Protein AF-A0A0D2MI28-F1 (afdb_monomer)

Foldseek 3Di:
DLPFLLVVLLVLLVVLVVVLVDVPVLVVVVVVLVQLQCQQPDVVRQQDDPCSVPNVVVQLLQVLVVVLVQQPDPDDPPPPCPGRGHQQQQPLDDPHVLNVLVLSLVCCVVRPPDPVSSVSSVVSSVSRYVNVPHPDPPPPPDDPSCPSVNVPRDDPVVPPDRPGDPLSHRADPQFDVVVSVVQSVVQVVVCVVLVLQQPPPPDPPPDPDPDPPDDDDDDDPDPDPPPDPPPDDPDPVNVVSVVCSVVSHGDGPNVCRGNVVVVVVVVVVVVVVVVVVVVPPPDPPPPPPPPVVVCPPPCPVVVVVVVVVVVVVVVVVVVVVVVVVVVVVVVVVVVVVPPDPPPPPPPPPPPPDDDDDDDDDD

Sequence (362 aa):
MAYRADAAVRDTYRVLRELADSRELLEELRGAEAAFNRFASSSPRRPEGEYEELLPWLLDQAADFEAAAAAGAPAAPPLLLESPPRYRLFDASRGGCAGCARALLRAAKTQSVNRDLQAAASECIHAVLPVASLPEEEAGAAGPAADVGDLPRAGHWQDLRYRGDWMLRPIASNEVGWLARLLVSISRSINSACALDGVPLRAPAPAPAPAPGAAPAGGARRAGAAPGGQEQPETLLQEWLLVARRRGWRVNLRPLAEKQTLAWLLAAALLLYWTVLWLASPPREGGGWGDAAAEAPAGGQQQQQQWQRQWEQHQQERQQWQQQYEQQQQQQYQQQRQQPPQPRVQQWQDVPGGGPADLGAW

Structure (mmCIF, N/CA/C/O backbone):
data_AF-A0A0D2MI28-F1
#
_entry.id   AF-A0A0D2MI28-F1
#
loop_
_atom_site.group_PDB
_atom_site.id
_atom_site.type_symbol
_atom_site.label_atom_id
_atom_site.label_alt_id
_atom_site.label_comp_id
_atom_site.label_asym_id
_atom_site.label_entity_id
_atom_site.label_seq_id
_atom_site.pdbx_PDB_ins_code
_atom_site.Cartn_x
_atom_site.Cartn_y
_atom_site.Cartn_z
_atom_site.occupancy
_atom_site.B_iso_or_equiv
_atom_site.auth_seq_id
_atom_site.auth_comp_id
_atom_site.auth_asym_id
_atom_site.auth_atom_id
_atom_site.pdbx_PDB_model_num
ATOM 1 N N . MET A 1 1 ? 8.790 -5.258 31.427 1.00 40.09 1 MET A N 1
ATOM 2 C CA . MET A 1 1 ? 8.382 -4.329 30.347 1.00 40.09 1 MET A CA 1
ATOM 3 C C . MET A 1 1 ? 6.902 -4.547 30.030 1.00 40.09 1 MET A C 1
ATOM 5 O O . MET A 1 1 ? 6.593 -5.420 29.234 1.00 40.09 1 MET A O 1
ATOM 9 N N . ALA A 1 2 ? 5.997 -3.797 30.667 1.00 45.69 2 ALA A N 1
ATOM 10 C CA . ALA A 1 2 ? 4.536 -3.987 30.593 1.00 45.69 2 ALA A CA 1
ATOM 11 C C . ALA A 1 2 ? 3.821 -3.055 29.579 1.00 45.69 2 ALA A C 1
ATOM 13 O O . ALA A 1 2 ? 2.609 -2.913 29.601 1.00 45.69 2 ALA A O 1
ATOM 14 N N . TYR A 1 3 ? 4.558 -2.409 28.669 1.00 50.84 3 TYR A N 1
ATOM 15 C CA . TYR A 1 3 ? 4.076 -1.261 27.880 1.00 50.84 3 TYR A CA 1
ATOM 16 C C . TYR A 1 3 ? 3.395 -1.616 26.535 1.00 50.84 3 TYR A C 1
ATOM 18 O O . TYR A 1 3 ? 3.450 -0.830 25.595 1.00 50.84 3 TYR A O 1
ATOM 26 N N . ARG A 1 4 ? 2.821 -2.817 26.375 1.00 68.62 4 ARG A N 1
ATOM 27 C CA . ARG A 1 4 ? 2.388 -3.313 25.045 1.00 68.62 4 ARG A CA 1
ATOM 28 C C . ARG A 1 4 ? 0.878 -3.380 24.841 1.00 68.62 4 ARG A C 1
ATOM 30 O O . ARG A 1 4 ? 0.415 -3.019 23.763 1.00 68.62 4 ARG A O 1
ATOM 37 N N . ALA A 1 5 ? 0.121 -3.773 25.864 1.00 73.31 5 ALA A N 1
ATOM 38 C CA . ALA A 1 5 ? -1.337 -3.808 25.777 1.00 73.31 5 ALA A CA 1
ATOM 39 C C . ALA A 1 5 ? -1.916 -2.392 25.611 1.00 73.31 5 ALA A C 1
ATOM 41 O O . ALA A 1 5 ? -2.741 -2.176 24.733 1.00 73.31 5 ALA A O 1
ATOM 42 N N . ASP A 1 6 ? -1.414 -1.406 26.362 1.00 80.69 6 ASP A N 1
ATOM 43 C CA . ASP A 1 6 ? -1.912 -0.022 26.321 1.00 80.69 6 ASP A CA 1
ATOM 44 C C . ASP A 1 6 ? -1.788 0.630 24.942 1.00 80.69 6 ASP A C 1
ATOM 46 O O . ASP A 1 6 ? -2.669 1.390 24.545 1.00 80.69 6 ASP A O 1
ATOM 50 N N . ALA A 1 7 ? -0.709 0.346 24.206 1.00 82.50 7 ALA A N 1
ATOM 51 C CA . ALA A 1 7 ? -0.517 0.867 22.855 1.00 82.50 7 ALA A CA 1
ATOM 52 C C . ALA A 1 7 ? -1.551 0.271 21.889 1.00 82.50 7 ALA A C 1
ATOM 54 O O . ALA A 1 7 ? -2.281 1.015 21.241 1.00 82.50 7 ALA A O 1
ATOM 55 N N . ALA A 1 8 ? -1.693 -1.059 21.881 1.00 81.19 8 ALA A N 1
ATOM 56 C CA . ALA A 1 8 ? -2.672 -1.744 21.041 1.00 81.19 8 ALA A CA 1
ATOM 57 C C . ALA A 1 8 ? -4.119 -1.342 21.381 1.00 81.19 8 ALA A C 1
ATOM 59 O O . ALA A 1 8 ? -4.922 -1.101 20.480 1.00 81.19 8 ALA A O 1
ATOM 60 N N . VAL A 1 9 ? -4.449 -1.213 22.671 1.00 87.44 9 VAL A N 1
ATOM 61 C CA . VAL A 1 9 ? -5.762 -0.735 23.136 1.00 87.44 9 VAL A CA 1
ATOM 62 C C . VAL A 1 9 ? -5.999 0.705 22.686 1.00 87.44 9 VAL A C 1
ATOM 64 O O . VAL A 1 9 ? -7.089 1.015 22.217 1.00 87.44 9 VAL A O 1
ATOM 67 N N . ARG A 1 10 ? -4.992 1.582 22.778 1.00 88.88 10 ARG A N 1
ATOM 68 C CA . ARG A 1 10 ? -5.097 2.978 22.334 1.00 88.88 10 ARG A CA 1
ATOM 69 C C . ARG A 1 10 ? -5.320 3.099 20.835 1.00 88.88 10 ARG A C 1
ATOM 71 O O . ARG A 1 10 ? -6.163 3.893 20.425 1.00 88.88 10 ARG A O 1
ATOM 78 N N . ASP A 1 11 ? -4.584 2.342 20.033 1.00 85.38 11 ASP A N 1
ATOM 79 C CA . ASP A 1 11 ? -4.724 2.378 18.577 1.00 85.38 11 ASP A CA 1
ATOM 80 C C . ASP A 1 11 ? -6.075 1.801 18.146 1.00 85.38 11 ASP A C 1
ATOM 82 O O . ASP A 1 11 ? -6.778 2.411 17.341 1.00 85.38 11 ASP A O 1
ATOM 86 N N . THR A 1 12 ? -6.495 0.698 18.772 1.00 88.00 12 THR A N 1
ATOM 87 C CA . THR A 1 12 ? -7.831 0.119 18.573 1.00 88.00 12 THR A CA 1
ATOM 88 C C . THR A 1 12 ? -8.924 1.118 18.950 1.00 88.00 12 THR A C 1
ATOM 90 O O . THR A 1 12 ? -9.847 1.337 18.174 1.00 88.00 12 THR A O 1
ATOM 93 N N . TYR A 1 13 ? -8.797 1.781 20.104 1.00 92.94 13 TYR A N 1
ATOM 94 C CA . TYR A 1 13 ? -9.729 2.818 20.540 1.00 92.94 13 TYR A CA 1
ATOM 95 C C . TYR A 1 13 ? -9.816 3.971 19.538 1.00 92.94 13 TYR A C 1
ATOM 97 O O . TYR A 1 13 ? -10.917 4.380 19.203 1.00 92.94 13 TYR A O 1
ATOM 105 N N . ARG A 1 14 ? -8.686 4.473 19.023 1.00 92.25 14 ARG A N 1
ATOM 106 C CA . ARG A 1 14 ? -8.682 5.568 18.039 1.00 92.25 14 ARG A CA 1
ATOM 107 C C . ARG A 1 14 ? -9.466 5.206 16.785 1.00 92.25 14 ARG A C 1
ATOM 109 O O . ARG A 1 14 ? -10.326 5.972 16.383 1.00 92.25 14 ARG A O 1
ATOM 116 N N . VAL A 1 15 ? -9.197 4.041 16.198 1.00 91.31 15 VAL A N 1
ATOM 117 C CA . VAL A 1 15 ? -9.889 3.606 14.976 1.00 91.31 15 VAL A CA 1
ATOM 118 C C . VAL A 1 15 ? -11.373 3.370 15.246 1.00 91.31 15 VAL A C 1
ATOM 120 O O . VAL A 1 15 ? -12.223 3.863 14.511 1.00 91.31 15 VAL A O 1
ATOM 123 N N . LEU A 1 16 ? -11.699 2.635 16.310 1.00 93.75 16 LEU A N 1
ATOM 124 C CA . LEU A 1 16 ? -13.086 2.279 16.602 1.00 93.75 16 LEU A CA 1
ATOM 125 C C . LEU A 1 16 ? -13.913 3.461 17.093 1.00 93.75 16 LEU A C 1
ATOM 127 O O . LEU A 1 16 ? -15.120 3.451 16.898 1.00 93.75 16 LEU A O 1
ATOM 131 N N . ARG A 1 17 ? -13.298 4.478 17.697 1.00 96.12 17 ARG A N 1
ATOM 132 C CA . ARG A 1 17 ? -13.990 5.714 18.054 1.00 96.12 17 ARG A CA 1
ATOM 133 C C . ARG A 1 17 ? -14.485 6.447 16.812 1.00 96.12 17 ARG A C 1
ATOM 135 O O . ARG A 1 17 ? -15.662 6.763 16.757 1.00 96.12 17 ARG A O 1
ATOM 142 N N . GLU A 1 18 ? -13.632 6.643 15.807 1.00 94.69 18 GLU A N 1
ATOM 143 C CA . GLU A 1 18 ? -14.044 7.293 14.551 1.00 94.69 18 GLU A CA 1
ATOM 144 C C . GLU A 1 18 ? -15.170 6.507 13.856 1.00 94.69 18 GLU A C 1
ATOM 146 O O . GLU A 1 18 ? -16.121 7.088 13.339 1.00 94.69 18 GLU A O 1
ATOM 151 N N . LEU A 1 19 ? -15.108 5.169 13.899 1.00 94.56 19 LEU A N 1
ATOM 152 C CA . LEU A 1 19 ? -16.179 4.314 13.375 1.00 94.56 19 LEU A CA 1
ATOM 153 C C . LEU A 1 19 ? -17.460 4.366 14.222 1.00 94.56 19 LEU A C 1
ATOM 155 O O . LEU A 1 19 ? -18.554 4.272 13.673 1.00 94.56 19 LEU A O 1
ATOM 159 N N . ALA A 1 20 ? -17.349 4.497 15.544 1.00 94.69 20 ALA A N 1
ATOM 160 C CA . ALA A 1 20 ? -18.500 4.638 16.434 1.00 94.69 20 ALA A CA 1
ATOM 161 C C . ALA A 1 20 ? -19.196 5.996 16.249 1.00 94.69 20 ALA A C 1
ATOM 163 O O . ALA A 1 20 ? -20.426 6.063 16.295 1.00 94.69 20 ALA A O 1
ATOM 164 N N . ASP A 1 21 ? -18.415 7.049 15.999 1.00 96.19 21 ASP A N 1
ATOM 165 C CA . ASP A 1 21 ? -18.899 8.410 15.760 1.00 96.19 21 ASP A CA 1
ATOM 166 C C . ASP A 1 21 ? -19.521 8.557 14.350 1.00 96.19 21 ASP A C 1
ATOM 168 O O . ASP A 1 21 ? -20.380 9.416 14.142 1.00 96.19 21 ASP A O 1
ATOM 172 N N . SER A 1 22 ? -19.164 7.688 13.391 1.00 96.75 22 SER A N 1
ATOM 173 C CA . SER A 1 22 ? -19.682 7.694 12.013 1.00 96.75 22 SER A CA 1
ATOM 174 C C . SER A 1 22 ? -20.498 6.438 11.673 1.00 96.75 22 SER A C 1
ATOM 176 O O . SER A 1 22 ? -20.001 5.466 11.098 1.00 96.75 22 SER A O 1
ATOM 178 N N . ARG A 1 23 ? -21.801 6.469 11.990 1.00 95.38 23 ARG A N 1
ATOM 179 C CA . ARG A 1 23 ? -22.724 5.351 11.705 1.00 95.38 23 ARG A CA 1
ATOM 180 C C . ARG A 1 23 ? -22.865 5.041 10.216 1.00 95.38 23 ARG A C 1
ATOM 182 O O . ARG A 1 23 ? -22.900 3.872 9.857 1.00 95.38 23 ARG A O 1
ATOM 189 N N . GLU A 1 24 ? -22.902 6.068 9.372 1.00 96.31 24 GLU A N 1
ATOM 190 C CA . GLU A 1 24 ? -23.003 5.906 7.916 1.00 96.31 24 GLU A CA 1
ATOM 191 C C . GLU A 1 24 ? -21.794 5.135 7.370 1.00 96.31 24 GLU A C 1
ATOM 193 O O . GLU A 1 24 ? -21.958 4.131 6.686 1.00 96.31 24 GLU A O 1
ATOM 198 N N . LEU A 1 25 ? -20.573 5.517 7.768 1.00 94.69 25 LEU A N 1
ATOM 199 C CA . LEU A 1 25 ? -19.356 4.800 7.380 1.00 94.69 25 LEU A CA 1
ATOM 200 C C . LEU A 1 25 ? -19.373 3.346 7.865 1.00 94.69 25 LEU A C 1
ATOM 202 O O . LEU A 1 25 ? -18.928 2.444 7.158 1.00 94.69 25 LEU A O 1
ATOM 206 N N . LEU A 1 26 ? -19.874 3.106 9.075 1.00 95.19 26 LEU A N 1
ATOM 207 C CA . LEU A 1 26 ? -19.984 1.761 9.626 1.00 95.19 26 LEU A CA 1
ATOM 208 C C . LEU A 1 26 ? -20.951 0.881 8.819 1.00 95.19 26 LEU A C 1
ATOM 210 O O . LEU A 1 26 ? -20.660 -0.293 8.583 1.00 95.19 26 LEU A O 1
ATOM 214 N N . GLU A 1 27 ? -22.090 1.431 8.402 1.00 95.25 27 GLU A N 1
ATOM 215 C CA . GLU A 1 27 ? -23.068 0.745 7.553 1.00 95.25 27 GLU A CA 1
ATOM 216 C C . GLU A 1 27 ? -22.499 0.464 6.160 1.00 95.25 27 GLU A C 1
ATOM 218 O O . GLU A 1 27 ? -22.579 -0.676 5.699 1.00 95.25 27 GLU A O 1
ATOM 223 N N . GLU A 1 28 ? -21.818 1.439 5.557 1.00 95.94 28 GLU A N 1
ATOM 224 C CA . GLU A 1 28 ? -21.112 1.285 4.279 1.00 95.94 28 GLU A CA 1
ATOM 225 C C . GLU A 1 28 ? -20.041 0.189 4.340 1.00 95.94 28 GLU A C 1
ATOM 227 O O . GLU A 1 28 ? -19.984 -0.694 3.484 1.00 95.94 28 GLU A O 1
ATOM 232 N N . LEU A 1 29 ? -19.213 0.169 5.390 1.00 95.06 29 LEU A N 1
ATOM 233 C CA . LEU A 1 29 ? -18.190 -0.866 5.561 1.00 95.06 29 LEU A CA 1
ATOM 234 C C . LEU A 1 29 ? -18.807 -2.262 5.727 1.00 95.06 29 LEU A C 1
ATOM 236 O O . LEU A 1 29 ? -18.271 -3.237 5.196 1.00 95.06 29 LEU A O 1
ATOM 240 N N . ARG A 1 30 ? -19.938 -2.376 6.436 1.00 95.00 30 ARG A N 1
ATOM 241 C CA . ARG A 1 30 ? -20.680 -3.642 6.564 1.00 95.00 30 ARG A CA 1
ATOM 242 C C . ARG A 1 30 ? -21.278 -4.078 5.228 1.00 95.00 30 ARG A C 1
ATOM 244 O O . ARG A 1 30 ? -21.191 -5.259 4.888 1.00 95.00 30 ARG A O 1
ATOM 251 N N . GLY A 1 31 ? -21.855 -3.143 4.475 1.00 95.69 31 GLY A N 1
ATOM 252 C CA . GLY A 1 31 ? -22.377 -3.371 3.129 1.00 95.69 31 GLY A CA 1
ATOM 253 C C . GLY A 1 31 ? -21.289 -3.882 2.186 1.00 95.69 31 GLY A C 1
ATOM 254 O O . GLY A 1 31 ? -21.455 -4.937 1.563 1.00 95.69 31 GLY A O 1
ATOM 255 N N . ALA A 1 32 ? -20.145 -3.196 2.169 1.00 95.12 32 ALA A N 1
ATOM 256 C CA . ALA A 1 32 ? -18.980 -3.548 1.370 1.00 95.12 32 ALA A CA 1
ATOM 257 C C . ALA A 1 32 ? -18.394 -4.917 1.754 1.00 95.12 32 ALA A C 1
ATOM 259 O O . ALA A 1 32 ? -18.150 -5.738 0.870 1.00 95.12 32 ALA A O 1
ATOM 260 N N . GLU A 1 33 ? -18.220 -5.221 3.049 1.00 94.69 33 GLU A N 1
ATOM 261 C CA . GLU A 1 33 ? -17.759 -6.543 3.509 1.00 94.69 33 GLU A CA 1
ATOM 262 C C . GLU A 1 33 ? -18.723 -7.657 3.079 1.00 94.69 33 GLU A C 1
ATOM 264 O O . GLU A 1 33 ? -18.295 -8.698 2.572 1.00 94.69 33 GLU A O 1
ATOM 269 N N . ALA A 1 34 ? -20.032 -7.448 3.243 1.00 94.19 34 ALA A N 1
ATOM 270 C CA . ALA A 1 34 ? -21.032 -8.439 2.869 1.00 94.19 34 ALA A CA 1
ATOM 271 C C . ALA A 1 34 ? -21.060 -8.677 1.351 1.00 94.19 34 ALA A C 1
ATOM 273 O O . ALA A 1 34 ? -21.094 -9.829 0.909 1.00 94.19 34 ALA A O 1
ATOM 274 N N . ALA A 1 35 ? -21.017 -7.610 0.547 1.00 95.25 35 ALA A N 1
ATOM 275 C CA . ALA A 1 35 ? -20.940 -7.701 -0.909 1.00 95.25 35 ALA A CA 1
ATOM 276 C C . ALA A 1 35 ? -19.655 -8.408 -1.358 1.00 95.25 35 ALA A C 1
ATOM 278 O O . ALA A 1 35 ? -19.716 -9.331 -2.174 1.00 95.25 35 ALA A O 1
ATOM 279 N N . PHE A 1 36 ? -18.517 -8.052 -0.756 1.00 95.00 36 PHE A N 1
ATOM 280 C CA . PHE A 1 36 ? -17.227 -8.687 -1.000 1.00 95.00 36 PHE A CA 1
ATOM 281 C C . PHE A 1 36 ? -17.262 -10.189 -0.729 1.00 95.00 36 PHE A C 1
ATOM 283 O O . PHE A 1 36 ? -16.926 -10.988 -1.601 1.00 95.00 36 PHE A O 1
ATOM 290 N N . ASN A 1 37 ? -17.718 -10.595 0.455 1.00 92.62 37 ASN A N 1
ATOM 291 C CA . ASN A 1 37 ? -17.741 -12.001 0.845 1.00 92.62 37 ASN A CA 1
ATOM 292 C C . ASN A 1 37 ? -18.715 -12.831 -0.015 1.00 92.62 37 ASN A C 1
ATOM 294 O O . ASN A 1 37 ? -18.408 -13.982 -0.350 1.00 92.62 37 ASN A O 1
ATOM 298 N N . ARG A 1 38 ? -19.858 -12.259 -0.431 1.00 93.88 38 ARG A N 1
ATOM 299 C CA . ARG A 1 38 ? -20.767 -12.890 -1.409 1.00 93.88 38 ARG A CA 1
ATOM 300 C C . ARG A 1 38 ? -20.085 -13.074 -2.762 1.00 93.88 38 ARG A C 1
ATOM 302 O O . ARG A 1 38 ? -20.071 -14.180 -3.296 1.00 93.88 38 ARG A O 1
ATOM 309 N N . PHE A 1 39 ? -19.466 -12.020 -3.284 1.00 94.00 39 PHE A N 1
ATOM 310 C CA . PHE A 1 39 ? -18.747 -12.068 -4.553 1.00 94.00 39 PHE A CA 1
ATOM 311 C C . PHE A 1 39 ? -17.604 -13.089 -4.530 1.00 94.00 39 PHE A C 1
ATOM 313 O O . PHE A 1 39 ? -17.532 -13.956 -5.401 1.00 94.00 39 PHE A O 1
ATOM 320 N N . ALA A 1 40 ? -16.758 -13.053 -3.499 1.00 91.25 40 ALA A N 1
ATOM 321 C CA . ALA A 1 40 ? -15.609 -13.939 -3.351 1.00 91.25 40 ALA A CA 1
ATOM 322 C C . ALA A 1 40 ? -16.006 -15.426 -3.288 1.00 91.25 40 ALA A C 1
ATOM 324 O O . ALA A 1 40 ? -15.270 -16.276 -3.796 1.00 91.25 40 ALA A O 1
ATOM 325 N N . SER A 1 41 ? -17.166 -15.735 -2.695 1.00 90.19 41 SER A N 1
ATOM 326 C CA . SER A 1 41 ? -17.695 -17.101 -2.564 1.00 90.19 41 SER A CA 1
ATOM 327 C C . SER A 1 41 ? -18.537 -17.582 -3.753 1.00 90.19 41 SER A C 1
ATOM 329 O O . SER A 1 41 ? -18.748 -18.787 -3.887 1.00 90.19 41 SER A O 1
ATOM 331 N N . SER A 1 42 ? -18.995 -16.682 -4.625 1.00 90.44 42 SER A N 1
ATOM 332 C CA . SER A 1 42 ? -19.806 -17.036 -5.795 1.00 90.44 42 SER A CA 1
ATOM 333 C C . SER A 1 42 ? -19.006 -17.769 -6.886 1.00 90.44 42 SER A C 1
ATOM 335 O O . SER A 1 42 ? -17.825 -17.499 -7.116 1.00 90.44 42 SER A O 1
ATOM 337 N N . SER A 1 43 ? -19.654 -18.714 -7.576 1.00 89.12 43 SER A N 1
ATOM 338 C CA . SER A 1 43 ? -19.103 -19.420 -8.740 1.00 89.12 43 SER A CA 1
ATOM 339 C C . SER A 1 43 ? -20.223 -19.693 -9.759 1.00 89.12 43 SER A C 1
ATOM 341 O O . SER A 1 43 ? -21.126 -20.472 -9.447 1.00 89.12 43 SER A O 1
ATOM 343 N N . PRO A 1 44 ? -20.216 -19.066 -10.955 1.00 90.25 44 PRO A N 1
ATOM 344 C CA . PRO A 1 44 ? -19.229 -18.096 -11.435 1.00 90.25 44 PRO A CA 1
ATOM 345 C C . PRO A 1 44 ? -19.282 -16.776 -10.652 1.00 90.25 44 PRO A C 1
ATOM 347 O O . PRO A 1 44 ? -20.347 -16.358 -10.204 1.00 90.25 44 PRO A O 1
ATOM 350 N N . ARG A 1 45 ? -18.132 -16.103 -10.523 1.00 91.25 45 ARG A N 1
ATOM 351 C CA . ARG A 1 45 ? -18.054 -14.787 -9.879 1.00 91.25 45 ARG A CA 1
ATOM 352 C C . ARG A 1 45 ? -18.711 -13.737 -10.761 1.00 91.25 45 ARG A C 1
ATOM 354 O O . ARG A 1 45 ? -18.195 -13.438 -11.838 1.00 91.25 45 ARG A O 1
ATOM 361 N N . ARG A 1 46 ? -19.835 -13.187 -10.311 1.00 91.88 46 ARG A N 1
ATOM 362 C CA . ARG A 1 46 ? -20.525 -12.076 -10.972 1.00 91.88 46 ARG A CA 1
ATOM 363 C C . ARG A 1 46 ? -20.564 -10.893 -10.010 1.00 91.88 46 ARG A C 1
ATOM 365 O O . ARG A 1 46 ? -21.103 -11.053 -8.916 1.00 91.88 46 ARG A O 1
ATOM 372 N N . PRO A 1 47 ? -19.927 -9.761 -10.349 1.00 91.38 47 PRO A N 1
ATOM 373 C CA . PRO A 1 47 ? -20.063 -8.559 -9.546 1.00 91.38 47 PRO A CA 1
ATOM 374 C C . PRO A 1 47 ? -21.494 -8.044 -9.727 1.00 91.38 47 PRO A C 1
ATOM 376 O O . PRO A 1 47 ? -21.962 -7.915 -10.853 1.00 91.38 47 PRO A O 1
ATOM 379 N N . GLU A 1 48 ? -22.199 -7.836 -8.620 1.00 91.31 48 GLU A N 1
ATOM 380 C CA . GLU A 1 48 ? -23.582 -7.360 -8.606 1.00 91.31 48 GLU A CA 1
ATOM 381 C C . GLU A 1 48 ? -23.768 -6.403 -7.418 1.00 91.31 48 GLU A C 1
ATOM 383 O O . GLU A 1 48 ? -23.186 -6.608 -6.345 1.00 91.31 48 GLU A O 1
ATOM 388 N N . GLY A 1 49 ? -24.614 -5.385 -7.597 1.00 94.81 49 GLY A N 1
ATOM 389 C CA . GLY A 1 49 ? -24.999 -4.427 -6.558 1.00 94.81 49 GLY A CA 1
ATOM 390 C C . GLY A 1 49 ? -24.163 -3.145 -6.539 1.00 94.81 49 GLY A C 1
ATOM 391 O O . GLY A 1 49 ? -23.380 -2.876 -7.441 1.00 94.81 49 GLY A O 1
ATOM 392 N N . GLU A 1 50 ? -24.331 -2.350 -5.481 1.00 94.50 50 GLU A N 1
ATOM 393 C CA . GLU A 1 50 ? -23.783 -0.985 -5.358 1.00 94.50 50 GLU A CA 1
ATOM 394 C C . GLU A 1 50 ? -22.248 -0.914 -5.406 1.00 94.50 50 GLU A C 1
ATOM 396 O O . GLU A 1 50 ? -21.682 0.121 -5.745 1.00 94.50 50 GLU A O 1
ATOM 401 N N . TYR A 1 51 ? -21.567 -2.024 -5.113 1.00 95.50 51 TYR A N 1
ATOM 402 C CA . TYR A 1 51 ? -20.106 -2.103 -5.092 1.00 95.50 51 TYR A CA 1
ATOM 403 C C . TYR A 1 51 ? -19.518 -2.846 -6.302 1.00 95.50 51 TYR A C 1
ATOM 405 O O . TYR A 1 51 ? -18.339 -3.196 -6.270 1.00 95.50 51 TYR A O 1
ATOM 413 N N . GLU A 1 52 ? -20.295 -3.121 -7.359 1.00 95.62 52 GLU A N 1
ATOM 414 C CA . GLU A 1 52 ? -19.883 -3.996 -8.473 1.00 95.62 52 GLU A CA 1
ATOM 415 C C . GLU A 1 52 ? -18.533 -3.627 -9.108 1.00 95.62 52 GLU A C 1
ATOM 417 O O . GLU A 1 52 ? -17.718 -4.510 -9.382 1.00 95.62 52 GLU A O 1
ATOM 422 N N . GLU A 1 53 ? -18.248 -2.332 -9.252 1.00 92.25 53 GLU A N 1
ATOM 423 C CA . GLU A 1 53 ? -16.991 -1.834 -9.819 1.00 92.25 53 GLU A CA 1
ATOM 424 C C . GLU A 1 53 ? -15.788 -2.065 -8.888 1.00 92.25 53 GLU A C 1
ATOM 426 O O . GLU A 1 53 ? -14.657 -2.253 -9.343 1.00 92.25 53 GLU A O 1
ATOM 431 N N . LEU A 1 54 ? -16.024 -2.082 -7.572 1.00 90.75 54 LEU A N 1
ATOM 432 C CA . LEU A 1 54 ? -14.990 -2.214 -6.546 1.00 90.75 54 LEU A CA 1
ATOM 433 C C . LEU A 1 54 ? -14.666 -3.673 -6.224 1.00 90.75 54 LEU A C 1
ATOM 435 O O . LEU A 1 54 ? -13.530 -3.977 -5.862 1.00 90.75 54 LEU A O 1
ATOM 439 N N . LEU A 1 55 ? -15.634 -4.584 -6.352 1.00 93.25 55 LEU A N 1
ATOM 440 C CA . LEU A 1 55 ? -15.495 -5.982 -5.925 1.00 93.25 55 LEU A CA 1
ATOM 441 C C . LEU A 1 55 ? -14.291 -6.713 -6.555 1.00 93.25 55 LEU A C 1
ATOM 443 O O . LEU A 1 55 ? -13.539 -7.345 -5.804 1.00 93.25 55 LEU A O 1
ATOM 447 N N . PRO A 1 56 ? -14.032 -6.624 -7.879 1.00 89.12 56 PRO A N 1
ATOM 448 C CA . PRO A 1 56 ? -12.849 -7.243 -8.474 1.00 89.12 56 PRO A CA 1
ATOM 449 C C . PRO A 1 56 ? -11.546 -6.647 -7.933 1.00 89.12 56 PRO A C 1
ATOM 451 O O . PRO A 1 56 ? -10.608 -7.382 -7.630 1.00 89.12 56 PRO A O 1
ATOM 454 N N . TRP A 1 57 ? -11.501 -5.322 -7.761 1.00 86.94 57 TRP A N 1
ATOM 455 C CA . TRP A 1 57 ? -10.330 -4.634 -7.222 1.00 86.94 57 TRP A CA 1
ATOM 456 C C . TRP A 1 57 ? -10.065 -5.015 -5.759 1.00 86.94 57 TRP A C 1
ATOM 458 O O . TRP A 1 57 ? -8.921 -5.288 -5.402 1.00 86.94 57 TRP A O 1
ATOM 468 N N . LEU A 1 58 ? -11.105 -5.106 -4.925 1.00 88.25 58 LEU A N 1
ATOM 469 C CA . LEU A 1 58 ? -10.991 -5.546 -3.531 1.00 88.25 58 LEU A CA 1
ATOM 470 C C . LEU A 1 58 ? -10.485 -6.987 -3.427 1.00 88.25 58 LEU A C 1
ATOM 472 O O . LEU A 1 58 ? -9.658 -7.281 -2.567 1.00 88.25 58 LEU A O 1
ATOM 476 N N . LEU A 1 59 ? -10.936 -7.881 -4.314 1.00 89.44 59 LEU A N 1
ATOM 477 C CA . LEU A 1 59 ? -10.491 -9.280 -4.330 1.00 89.44 59 LEU A CA 1
ATOM 478 C C . LEU A 1 59 ? -9.009 -9.381 -4.655 1.00 89.44 59 LEU A C 1
ATOM 480 O O . LEU A 1 59 ? -8.271 -10.102 -3.985 1.00 89.44 59 LEU A O 1
ATOM 484 N N . ASP A 1 60 ? -8.589 -8.611 -5.648 1.00 82.50 60 ASP A N 1
ATOM 485 C CA . ASP A 1 60 ? -7.196 -8.478 -6.024 1.00 82.50 60 ASP A CA 1
ATOM 486 C C . ASP A 1 60 ? -6.348 -7.919 -4.872 1.00 82.50 60 ASP A C 1
ATOM 488 O O . ASP A 1 60 ? -5.307 -8.487 -4.551 1.00 82.50 60 ASP A O 1
ATOM 492 N N . GLN A 1 61 ? -6.803 -6.852 -4.202 1.00 82.50 61 GLN A N 1
ATOM 493 C CA . GLN A 1 61 ? -6.101 -6.307 -3.036 1.00 82.50 61 GLN A CA 1
ATOM 494 C C . GLN A 1 61 ? -6.012 -7.327 -1.902 1.00 82.50 61 GLN A C 1
ATOM 496 O O . GLN A 1 61 ? -4.951 -7.499 -1.311 1.00 82.50 61 GLN A O 1
ATOM 501 N N . ALA A 1 62 ? -7.106 -8.023 -1.596 1.00 84.19 62 ALA A N 1
ATOM 502 C CA . ALA A 1 62 ? -7.128 -9.021 -0.538 1.00 84.19 62 ALA A CA 1
ATOM 503 C C . ALA A 1 62 ? -6.155 -10.175 -0.833 1.00 84.19 62 ALA A C 1
ATOM 505 O O . ALA A 1 62 ? -5.418 -10.596 0.054 1.00 84.19 62 ALA A O 1
ATOM 506 N N . ALA A 1 63 ? -6.091 -10.637 -2.086 1.00 80.19 63 ALA A N 1
ATOM 507 C CA . ALA A 1 63 ? -5.114 -11.633 -2.516 1.00 80.19 63 ALA A CA 1
ATOM 508 C C . ALA A 1 63 ? -3.671 -11.114 -2.412 1.00 80.19 63 ALA A C 1
ATOM 510 O O . ALA A 1 63 ? -2.795 -11.846 -1.946 1.00 80.19 63 ALA A O 1
ATOM 511 N N . ASP A 1 64 ? -3.430 -9.853 -2.790 1.00 71.75 64 ASP A N 1
ATOM 512 C CA . ASP A 1 64 ? -2.124 -9.211 -2.638 1.00 71.75 64 ASP A CA 1
ATOM 513 C C . ASP A 1 64 ? -1.709 -9.163 -1.158 1.00 71.75 64 ASP A C 1
ATOM 515 O O . ASP A 1 64 ? -0.577 -9.521 -0.846 1.00 71.75 64 ASP A O 1
ATOM 519 N N . PHE A 1 65 ? -2.614 -8.791 -0.241 1.00 74.88 65 PHE A N 1
ATOM 520 C CA . PHE A 1 65 ? -2.361 -8.764 1.207 1.00 74.88 65 PHE A CA 1
ATOM 521 C C . PHE A 1 65 ? -2.073 -10.152 1.793 1.00 74.88 65 PHE A C 1
ATOM 523 O O . PHE A 1 65 ? -1.138 -10.287 2.584 1.00 74.88 65 PHE A O 1
ATOM 530 N N . GLU A 1 66 ? -2.827 -11.178 1.399 1.00 75.81 66 GLU A N 1
ATOM 531 C CA . GLU A 1 66 ? -2.593 -12.560 1.838 1.00 75.81 66 GLU A CA 1
ATOM 532 C C . GLU A 1 66 ? -1.245 -13.091 1.333 1.00 75.81 66 GLU A C 1
ATOM 534 O O . GLU A 1 66 ? -0.463 -13.654 2.101 1.00 75.81 66 GLU A O 1
ATOM 539 N N . ALA A 1 67 ? -0.910 -12.849 0.061 1.00 68.12 67 ALA A N 1
ATOM 540 C CA . ALA A 1 67 ? 0.392 -13.213 -0.496 1.00 68.12 67 ALA A CA 1
ATOM 541 C C . ALA A 1 67 ? 1.541 -12.496 0.235 1.00 68.12 67 ALA A C 1
ATOM 543 O O . ALA A 1 67 ? 2.574 -13.098 0.540 1.00 68.12 67 ALA A O 1
ATOM 544 N N . ALA A 1 68 ? 1.336 -11.219 0.555 1.00 64.75 68 ALA A N 1
ATOM 545 C CA . ALA A 1 68 ? 2.235 -10.396 1.349 1.00 64.75 68 ALA A CA 1
ATOM 546 C C . ALA A 1 68 ? 2.463 -10.959 2.764 1.00 64.75 68 ALA A C 1
ATOM 548 O O . ALA A 1 68 ? 3.604 -11.025 3.231 1.00 64.75 68 ALA A O 1
ATOM 549 N N . ALA A 1 69 ? 1.387 -11.364 3.442 1.00 65.00 69 ALA A N 1
ATOM 550 C CA . ALA A 1 69 ? 1.438 -11.956 4.774 1.00 65.00 69 ALA A CA 1
ATOM 551 C C . ALA A 1 69 ? 2.142 -13.323 4.754 1.00 65.00 69 ALA A C 1
ATOM 553 O O . ALA A 1 69 ? 3.025 -13.576 5.578 1.00 65.00 69 ALA A O 1
ATOM 554 N N . ALA A 1 70 ? 1.828 -14.167 3.766 1.00 63.00 70 ALA A N 1
ATOM 555 C CA . ALA A 1 70 ? 2.446 -15.477 3.586 1.00 63.00 70 ALA A CA 1
ATOM 556 C C . ALA A 1 70 ? 3.954 -15.389 3.294 1.00 63.00 70 ALA A C 1
ATOM 558 O O . ALA A 1 70 ? 4.721 -16.222 3.771 1.00 63.00 70 ALA A O 1
ATOM 559 N N . ALA A 1 71 ? 4.407 -14.360 2.569 1.00 57.91 71 ALA A N 1
ATOM 560 C CA . ALA A 1 71 ? 5.825 -14.164 2.256 1.00 57.91 71 ALA A CA 1
ATOM 561 C C . ALA A 1 71 ? 6.707 -13.895 3.494 1.00 57.91 71 ALA A C 1
ATOM 563 O O . ALA A 1 71 ? 7.919 -14.099 3.432 1.00 57.91 71 ALA A O 1
ATOM 564 N N . GLY A 1 72 ? 6.126 -13.416 4.601 1.00 52.75 72 GLY A N 1
ATOM 565 C CA . GLY A 1 72 ? 6.833 -13.189 5.866 1.00 52.75 72 GLY A CA 1
ATOM 566 C C . GLY A 1 72 ? 6.846 -14.396 6.809 1.00 52.75 72 GLY A C 1
ATOM 567 O O . GLY A 1 72 ? 7.571 -14.377 7.805 1.00 52.75 72 GLY A O 1
ATOM 568 N N . ALA A 1 73 ? 6.051 -15.431 6.523 1.00 51.59 73 ALA A N 1
ATOM 569 C CA . ALA A 1 73 ? 5.995 -16.633 7.339 1.00 51.59 73 ALA A CA 1
ATOM 570 C C . ALA A 1 73 ? 7.218 -17.533 7.064 1.00 51.59 73 ALA A C 1
ATOM 572 O O . ALA A 1 73 ? 7.697 -17.595 5.928 1.00 51.59 73 ALA A O 1
ATOM 573 N N . PRO A 1 74 ? 7.752 -18.246 8.078 1.00 50.81 74 PRO A N 1
ATOM 574 C CA . PRO A 1 74 ? 8.760 -19.276 7.838 1.00 50.81 74 PRO A CA 1
ATOM 575 C C . PRO A 1 74 ? 8.219 -20.283 6.819 1.00 50.81 74 PRO A C 1
ATOM 577 O O . PRO A 1 74 ? 7.014 -20.518 6.793 1.00 50.81 74 PRO A O 1
ATOM 580 N N . ALA A 1 75 ? 9.106 -20.851 5.993 1.00 48.00 75 ALA A N 1
ATOM 581 C CA . ALA A 1 75 ? 8.793 -21.750 4.880 1.00 48.00 75 ALA A CA 1
ATOM 582 C C . ALA A 1 75 ? 8.100 -23.053 5.333 1.00 48.00 75 ALA A C 1
ATOM 584 O O . ALA A 1 75 ? 8.667 -24.142 5.283 1.00 48.00 75 ALA A O 1
ATOM 585 N N . ALA A 1 76 ? 6.862 -22.943 5.795 1.00 46.41 76 ALA A N 1
ATOM 586 C CA . ALA A 1 76 ? 5.877 -23.994 5.716 1.00 46.41 76 ALA A CA 1
ATOM 587 C C . ALA A 1 76 ? 5.541 -24.196 4.228 1.00 46.41 76 ALA A C 1
ATOM 589 O O . ALA A 1 76 ? 5.700 -23.255 3.437 1.00 46.41 76 ALA A O 1
ATOM 590 N N . PRO A 1 77 ? 5.113 -25.403 3.812 1.00 42.97 77 PRO A N 1
ATOM 591 C CA . PRO A 1 77 ? 4.598 -25.596 2.461 1.00 42.97 77 PRO A CA 1
ATOM 592 C C . PRO A 1 77 ? 3.591 -24.481 2.165 1.00 42.97 77 PRO A C 1
ATOM 594 O O . PRO A 1 77 ? 2.844 -24.127 3.083 1.00 42.97 77 PRO A O 1
ATOM 597 N N . PRO A 1 78 ? 3.601 -23.894 0.950 1.00 43.59 78 PRO A N 1
ATOM 598 C CA . PRO A 1 78 ? 2.670 -22.835 0.607 1.00 43.59 78 PRO A CA 1
ATOM 599 C C . PRO A 1 78 ? 1.293 -23.370 0.952 1.00 43.59 78 PRO A C 1
ATOM 601 O O . PRO A 1 78 ? 0.848 -24.351 0.354 1.00 43.59 78 PRO A O 1
ATOM 604 N N . LEU A 1 79 ? 0.675 -22.789 1.982 1.00 40.53 79 LEU A N 1
ATOM 605 C CA . LEU A 1 79 ? -0.728 -23.014 2.233 1.00 40.53 79 LEU A CA 1
ATOM 606 C C . LEU A 1 79 ? -1.362 -22.524 0.943 1.00 40.53 79 LEU A C 1
ATOM 608 O O . LEU A 1 79 ? -1.400 -21.321 0.682 1.00 40.53 79 LEU A O 1
ATOM 612 N N . LEU A 1 80 ? -1.737 -23.462 0.072 1.00 42.72 80 LEU A N 1
ATOM 613 C CA . LEU A 1 80 ? -2.716 -23.18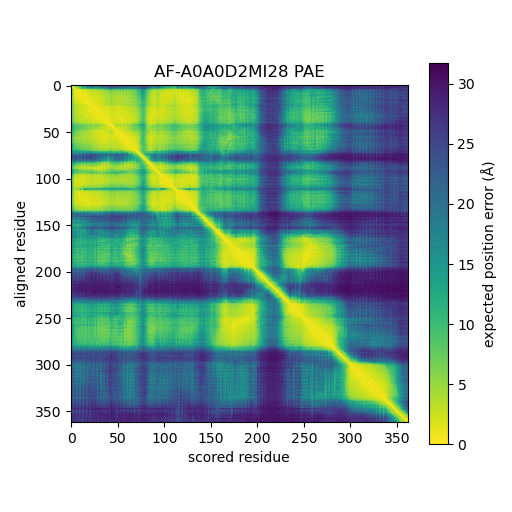1 -0.953 1.00 42.72 80 LEU A CA 1
ATOM 614 C C . LEU A 1 80 ? -3.807 -22.452 -0.181 1.00 42.72 80 LEU A C 1
ATOM 616 O O . LEU A 1 80 ? -4.326 -22.992 0.797 1.00 42.72 80 LEU A O 1
ATOM 620 N N . LEU A 1 81 ? -4.059 -21.190 -0.524 1.00 49.59 81 LEU A N 1
ATOM 621 C CA . LEU A 1 81 ? -5.251 -20.506 -0.058 1.00 49.59 81 LEU A CA 1
ATOM 622 C C . LEU A 1 81 ? -6.412 -21.286 -0.684 1.00 49.59 81 LEU A C 1
ATOM 624 O O . LEU A 1 81 ? -6.904 -20.947 -1.754 1.00 49.59 81 LEU A O 1
ATOM 628 N N . GLU A 1 82 ? -6.775 -22.409 -0.059 1.00 51.72 82 GLU A N 1
ATOM 629 C CA . GLU A 1 82 ? -7.840 -23.312 -0.496 1.00 51.72 82 GLU A CA 1
ATOM 630 C C . GLU A 1 82 ? -9.186 -22.577 -0.479 1.00 51.72 82 GLU A C 1
ATOM 632 O O . GLU A 1 82 ? -10.130 -22.972 -1.159 1.00 51.72 82 GLU A O 1
ATOM 637 N N . SER A 1 83 ? -9.256 -21.453 0.242 1.00 64.94 83 SER A N 1
ATOM 638 C CA . SER A 1 83 ? -10.382 -20.535 0.259 1.00 64.94 83 SER A CA 1
ATOM 639 C C . SER A 1 83 ? -10.010 -19.161 -0.308 1.00 64.94 83 SER A C 1
ATOM 641 O O . SER A 1 83 ? -8.936 -18.648 0.016 1.00 64.94 83 SER A O 1
ATOM 643 N N . PRO A 1 84 ? -10.913 -18.510 -1.068 1.00 71.75 84 PRO A N 1
ATOM 644 C CA . PRO A 1 84 ? -10.739 -17.111 -1.441 1.00 71.75 84 PRO A CA 1
ATOM 645 C C . PRO A 1 84 ? -10.598 -16.244 -0.180 1.00 71.75 84 PRO A C 1
ATOM 647 O O . PRO A 1 84 ? -11.180 -16.587 0.859 1.00 71.75 84 PRO A O 1
ATOM 650 N N . PRO A 1 85 ? -9.853 -15.128 -0.257 1.00 80.12 85 PRO A N 1
ATOM 651 C CA . PRO A 1 85 ? -9.717 -14.226 0.874 1.00 80.12 85 PRO A CA 1
ATOM 652 C C . PRO A 1 85 ? -11.100 -13.723 1.300 1.00 80.12 85 PRO A C 1
ATOM 654 O O . PRO A 1 85 ? -11.980 -13.490 0.467 1.00 80.12 85 PRO A O 1
ATOM 657 N N . ARG A 1 86 ? -11.298 -13.585 2.611 1.00 82.56 86 ARG A N 1
ATOM 658 C CA . ARG A 1 86 ? -12.544 -13.092 3.205 1.00 82.56 86 ARG A CA 1
ATOM 659 C C . ARG A 1 86 ? -12.231 -11.931 4.121 1.00 82.56 86 ARG A C 1
ATOM 661 O O . ARG A 1 86 ? -11.348 -12.044 4.969 1.00 82.56 86 ARG A O 1
ATOM 668 N N . TYR A 1 87 ? -12.995 -10.857 3.994 1.00 85.88 87 TYR A N 1
ATOM 669 C CA . TYR A 1 87 ? -13.007 -9.823 5.017 1.00 85.88 87 TYR A CA 1
ATOM 670 C C . TYR A 1 87 ? -13.820 -10.331 6.205 1.00 85.88 87 TYR A C 1
ATOM 672 O O . TYR A 1 87 ? -14.834 -11.004 6.027 1.00 85.88 87 TYR A O 1
ATOM 680 N N . ARG A 1 88 ? -13.303 -10.097 7.411 1.00 86.81 88 ARG A N 1
ATOM 681 C CA . ARG A 1 88 ? -13.879 -10.588 8.671 1.00 86.81 88 ARG A CA 1
ATOM 682 C C . ARG A 1 88 ? -13.892 -9.490 9.730 1.00 86.81 88 ARG A C 1
ATOM 684 O O . ARG A 1 88 ? -13.642 -9.764 10.907 1.00 86.81 88 ARG A O 1
ATOM 691 N N . LEU A 1 89 ? -14.103 -8.240 9.311 1.00 88.25 89 LEU A N 1
ATOM 692 C CA . LEU A 1 89 ? -14.108 -7.106 10.231 1.00 88.25 89 LEU A CA 1
ATOM 693 C C . LEU A 1 89 ? -15.340 -7.185 11.138 1.00 88.25 89 LEU A C 1
ATOM 695 O O . LEU A 1 89 ? -15.220 -6.993 12.347 1.00 88.25 89 LEU A O 1
ATOM 699 N N . PHE A 1 90 ? -16.491 -7.571 10.584 1.00 90.38 90 PHE A N 1
ATOM 700 C CA . PHE A 1 90 ? -17.744 -7.722 11.333 1.00 90.38 90 PHE A CA 1
ATOM 701 C C . PHE A 1 90 ? -18.183 -9.178 11.529 1.00 90.38 90 PHE A C 1
ATOM 703 O O . PHE A 1 90 ? -19.280 -9.430 12.023 1.00 90.38 90 PHE A O 1
ATOM 710 N N . ASP A 1 91 ? -17.337 -10.143 11.176 1.00 83.56 91 ASP A N 1
ATOM 711 C CA . ASP A 1 91 ? -17.619 -11.562 11.378 1.00 83.56 91 ASP A CA 1
ATOM 712 C C . ASP A 1 91 ? -17.503 -11.958 12.866 1.00 83.56 91 ASP A C 1
ATOM 714 O O . ASP A 1 91 ? -16.516 -11.656 13.547 1.00 83.56 91 ASP A O 1
ATOM 718 N N . ALA A 1 92 ? -18.518 -12.669 13.362 1.00 81.19 92 ALA A N 1
ATOM 719 C CA . ALA A 1 92 ? -18.566 -13.249 14.704 1.00 81.19 92 ALA A CA 1
ATOM 720 C C . ALA A 1 92 ? -17.924 -14.654 14.775 1.00 81.19 92 ALA A C 1
ATOM 722 O O . ALA A 1 92 ? -17.959 -15.318 15.813 1.00 81.19 92 ALA A O 1
ATOM 723 N N . SER A 1 93 ? -17.339 -15.142 13.679 1.00 77.25 93 SER A N 1
ATOM 724 C CA . SER A 1 93 ? -16.630 -16.418 13.660 1.00 77.25 93 SER A CA 1
ATOM 725 C C . SER A 1 93 ? -15.292 -16.369 14.412 1.00 77.25 93 SER A C 1
ATOM 727 O O . SER A 1 93 ? -14.685 -15.317 14.654 1.00 77.25 93 SER A O 1
ATOM 729 N N . ARG A 1 94 ? -14.793 -17.554 14.783 1.00 65.31 94 ARG A N 1
ATOM 730 C CA . ARG A 1 94 ? -13.472 -17.710 15.399 1.00 65.31 94 ARG A CA 1
ATOM 731 C C . ARG A 1 94 ? -12.398 -17.236 14.408 1.00 65.31 94 ARG A C 1
ATOM 733 O O . ARG A 1 94 ? -12.234 -17.819 13.340 1.00 65.31 94 ARG A O 1
ATOM 740 N N . GLY A 1 95 ? -11.674 -16.178 14.775 1.00 68.12 95 GLY A N 1
ATOM 741 C CA . GLY A 1 95 ? -10.644 -15.547 13.938 1.00 68.12 95 GLY A CA 1
ATOM 742 C C . GLY A 1 95 ? -11.076 -14.255 13.232 1.00 68.12 95 GLY A C 1
ATOM 743 O O . GLY A 1 95 ? -10.246 -13.645 12.566 1.00 68.12 95 GLY A O 1
ATOM 744 N N . GLY A 1 96 ? -12.333 -13.818 13.375 1.00 79.75 96 GLY A N 1
ATOM 745 C CA . GLY A 1 96 ? -12.753 -12.472 12.968 1.00 79.75 96 GLY A CA 1
ATOM 746 C C . GLY A 1 96 ? -12.251 -11.377 13.917 1.00 79.75 96 GLY A C 1
ATOM 747 O O . GLY A 1 96 ? -11.799 -11.651 15.037 1.00 79.75 96 GLY A O 1
ATOM 748 N N . CYS A 1 97 ? -12.362 -10.113 13.500 1.00 85.12 97 CYS A N 1
ATOM 749 C CA . CYS A 1 97 ? -11.894 -8.965 14.284 1.00 85.12 97 CYS A CA 1
ATOM 750 C C . CYS A 1 97 ? -12.583 -8.854 15.649 1.00 85.12 97 CYS A C 1
ATOM 752 O O . CYS A 1 97 ? -11.933 -8.461 16.617 1.00 85.12 97 CYS A O 1
ATOM 754 N N . ALA A 1 98 ? -13.850 -9.264 15.771 1.00 87.75 98 ALA A N 1
ATOM 755 C CA . ALA A 1 98 ? -14.542 -9.329 17.059 1.00 87.75 98 ALA A CA 1
ATOM 756 C C . ALA A 1 98 ? -13.831 -10.277 18.047 1.00 87.75 98 ALA A C 1
ATOM 758 O O . ALA A 1 98 ? -13.661 -9.946 19.223 1.00 87.75 98 ALA A O 1
ATOM 759 N N . GLY A 1 99 ? -13.362 -11.436 17.570 1.00 84.38 99 GLY A N 1
ATOM 760 C CA . GLY A 1 99 ? -12.589 -12.387 18.372 1.00 84.38 99 GLY A CA 1
ATOM 761 C C . GLY A 1 99 ? -11.249 -11.805 18.827 1.00 84.38 99 GLY A C 1
ATOM 762 O O . GLY A 1 99 ? -10.911 -11.888 20.010 1.00 84.38 99 GLY A O 1
ATOM 763 N N . CYS A 1 100 ? -10.529 -11.146 17.914 1.00 82.88 100 CYS A N 1
ATOM 764 C CA . CYS A 1 100 ? -9.280 -10.444 18.225 1.00 82.88 100 CYS A CA 1
ATOM 765 C C . CYS A 1 100 ? -9.493 -9.312 19.242 1.00 82.88 100 CYS A C 1
ATOM 767 O O . CYS A 1 100 ? -8.734 -9.198 20.203 1.00 82.88 100 CYS A O 1
ATOM 769 N N . ALA A 1 101 ? -10.558 -8.520 19.091 1.00 87.50 101 ALA A N 1
ATOM 770 C CA . ALA A 1 101 ? -10.914 -7.453 20.022 1.00 87.50 101 ALA A CA 1
ATOM 771 C C . ALA A 1 101 ? -11.254 -8.003 21.418 1.00 87.50 101 ALA A C 1
ATOM 773 O O . ALA A 1 101 ? -10.801 -7.459 22.426 1.00 87.50 101 ALA A O 1
ATOM 774 N N . ARG A 1 102 ? -11.973 -9.133 21.500 1.00 87.00 102 ARG A N 1
ATOM 775 C CA . ARG A 1 102 ? -12.240 -9.826 22.772 1.00 87.00 102 ARG A CA 1
ATOM 776 C C . ARG A 1 102 ? -10.951 -10.301 23.444 1.00 87.00 102 ARG A C 1
ATOM 778 O O . ARG A 1 102 ? -10.792 -10.118 24.652 1.00 87.00 102 ARG A O 1
ATOM 785 N N . ALA A 1 103 ? -10.028 -10.889 22.681 1.00 83.06 103 ALA A N 1
ATOM 786 C CA . ALA A 1 103 ? -8.724 -11.311 23.191 1.00 83.06 103 ALA A CA 1
ATOM 787 C C . ALA A 1 103 ? -7.902 -10.114 23.701 1.00 83.06 103 ALA A C 1
ATOM 789 O O . ALA A 1 103 ? -7.371 -10.166 24.812 1.00 83.06 103 ALA A O 1
ATOM 790 N N . LEU A 1 104 ? -7.884 -9.007 22.950 1.00 85.44 104 LEU A N 1
ATOM 791 C CA . LEU A 1 104 ? -7.232 -7.761 23.350 1.00 85.44 104 LEU A CA 1
ATOM 792 C C . LEU A 1 104 ? -7.818 -7.204 24.652 1.00 85.44 104 LEU A C 1
ATOM 794 O O . LEU A 1 104 ? -7.061 -6.853 25.553 1.00 85.44 104 LEU A O 1
ATOM 798 N N . LEU A 1 105 ? -9.147 -7.169 24.798 1.00 86.88 105 LEU A N 1
ATOM 799 C CA . LEU A 1 105 ? -9.801 -6.708 26.027 1.00 86.88 105 LEU A CA 1
ATOM 800 C C . LEU A 1 105 ? -9.461 -7.590 27.234 1.00 86.88 105 LEU A C 1
ATOM 802 O O . LEU A 1 105 ? -9.241 -7.067 28.328 1.00 86.88 105 LEU A O 1
ATOM 806 N N . ARG A 1 106 ? -9.379 -8.916 27.059 1.00 87.12 106 ARG A N 1
ATOM 807 C CA . ARG A 1 106 ? -8.937 -9.840 28.120 1.00 87.12 106 ARG A CA 1
ATOM 808 C C . ARG A 1 106 ? -7.478 -9.594 28.504 1.00 87.12 106 ARG A C 1
ATOM 810 O O . ARG A 1 106 ? -7.184 -9.464 29.690 1.00 87.12 106 ARG A O 1
ATOM 817 N N . ALA A 1 107 ? -6.587 -9.460 27.522 1.00 82.31 107 ALA A N 1
ATOM 818 C CA . ALA A 1 107 ? -5.187 -9.125 27.769 1.00 82.31 107 ALA A CA 1
ATOM 819 C C . ALA A 1 107 ? -5.067 -7.784 28.510 1.00 82.31 107 ALA A C 1
ATOM 821 O O . ALA A 1 107 ? -4.409 -7.710 29.549 1.00 82.31 107 ALA A O 1
ATOM 822 N N . ALA A 1 108 ? -5.797 -6.760 28.060 1.00 85.19 108 ALA A N 1
ATOM 823 C CA . ALA A 1 108 ? -5.843 -5.446 28.687 1.00 85.19 108 ALA A CA 1
ATOM 824 C C . ALA A 1 108 ? -6.339 -5.501 30.141 1.00 85.19 108 ALA A C 1
ATOM 826 O O . ALA A 1 108 ? -5.766 -4.822 30.984 1.00 85.19 108 ALA A O 1
ATOM 827 N N . LYS A 1 109 ? -7.319 -6.353 30.487 1.00 86.69 109 LYS A N 1
ATOM 828 C CA . LYS A 1 109 ? -7.759 -6.529 31.892 1.00 86.69 109 LYS A CA 1
ATOM 829 C C . LYS A 1 109 ? -6.609 -6.908 32.825 1.00 86.69 109 LYS A C 1
ATOM 831 O O . LYS A 1 109 ? -6.601 -6.443 33.965 1.00 86.69 109 LYS A O 1
ATOM 836 N N . THR A 1 110 ? -5.684 -7.733 32.332 1.00 84.31 110 THR A N 1
ATOM 837 C CA . THR A 1 110 ? -4.550 -8.270 33.101 1.00 84.31 110 THR A CA 1
ATOM 838 C C . THR A 1 110 ? -3.277 -7.428 33.003 1.00 84.31 110 THR A C 1
ATOM 840 O O . THR A 1 110 ? -2.493 -7.413 33.946 1.00 84.31 110 THR A O 1
ATOM 843 N N . GLN A 1 111 ? -3.061 -6.735 31.880 1.00 81.25 111 GLN A N 1
ATOM 844 C CA . GLN A 1 111 ? -1.782 -6.091 31.553 1.00 81.25 111 GLN A CA 1
ATOM 845 C C . GLN A 1 111 ? -1.850 -4.560 31.472 1.00 81.25 111 GLN A C 1
ATOM 847 O O . GLN A 1 111 ? -0.800 -3.925 31.531 1.00 81.25 111 GLN A O 1
ATOM 852 N N . SER A 1 112 ? -3.039 -3.966 31.310 1.00 75.25 112 SER A N 1
ATOM 853 C CA . SER A 1 112 ? -3.185 -2.510 31.182 1.00 75.25 112 SER A CA 1
ATOM 854 C C . SER A 1 112 ? -3.107 -1.819 32.533 1.00 75.25 112 SER A C 1
ATOM 856 O O . SER A 1 112 ? -3.768 -2.226 33.491 1.00 75.25 112 SER A O 1
ATOM 858 N N . VAL A 1 113 ? -2.346 -0.725 32.586 1.00 76.62 113 VAL A N 1
ATOM 859 C CA . VAL A 1 113 ? -2.300 0.162 33.758 1.00 76.62 113 VAL A CA 1
ATOM 860 C C . VAL A 1 113 ? -3.420 1.209 33.686 1.00 76.62 113 VAL A C 1
ATOM 862 O O . VAL A 1 113 ? -3.890 1.687 34.717 1.00 76.62 113 VAL A O 1
ATOM 865 N N . ASN A 1 114 ? -3.895 1.550 32.483 1.00 89.44 114 ASN A N 1
ATOM 866 C CA . ASN A 1 114 ? -4.892 2.598 32.275 1.00 89.44 114 ASN A CA 1
ATOM 867 C C . ASN A 1 114 ? -6.317 2.021 32.174 1.00 89.44 114 ASN A C 1
ATOM 869 O O . ASN A 1 114 ? -6.746 1.552 31.114 1.00 89.44 114 ASN A O 1
ATOM 873 N N . ARG A 1 115 ? -7.055 2.080 33.291 1.00 90.62 115 ARG A N 1
ATOM 874 C CA . ARG A 1 115 ? -8.446 1.605 33.396 1.00 90.62 115 ARG A CA 1
ATOM 875 C C . ARG A 1 115 ? -9.431 2.442 32.579 1.00 90.62 115 ARG A C 1
ATOM 877 O O . ARG A 1 115 ? -10.324 1.863 31.969 1.00 90.62 115 ARG A O 1
ATOM 884 N N . ASP A 1 116 ? -9.233 3.754 32.494 1.00 92.94 116 ASP A N 1
ATOM 885 C CA . ASP A 1 116 ? -10.122 4.648 31.739 1.00 92.94 116 ASP A CA 1
ATOM 886 C C . ASP A 1 116 ? -10.036 4.364 30.237 1.00 92.94 116 ASP A C 1
ATOM 888 O O . ASP A 1 116 ? -11.049 4.204 29.559 1.00 92.94 116 ASP A O 1
ATOM 892 N N . LEU A 1 117 ? -8.810 4.219 29.721 1.00 90.44 117 LEU A N 1
ATOM 893 C CA . LEU A 1 117 ? -8.573 3.838 28.330 1.00 90.44 117 LEU A CA 1
ATOM 894 C C . LEU A 1 117 ? -9.184 2.469 28.022 1.00 90.44 117 LEU A C 1
ATOM 896 O O . LEU A 1 117 ? -9.750 2.268 26.952 1.00 90.44 117 LEU A O 1
ATOM 900 N N . GLN A 1 118 ? -9.067 1.529 28.958 1.00 91.25 118 GLN A N 1
ATOM 901 C CA . GLN A 1 118 ? -9.651 0.206 28.816 1.00 91.25 118 GLN A CA 1
ATOM 902 C C . GLN A 1 118 ? -11.185 0.264 28.747 1.00 91.25 118 GLN A C 1
ATOM 904 O O . GLN A 1 118 ? -11.769 -0.400 27.892 1.00 91.25 118 GLN A O 1
ATOM 909 N N . ALA A 1 119 ? -11.826 1.037 29.628 1.00 93.88 119 ALA A N 1
ATOM 910 C CA . ALA A 1 119 ? -13.275 1.206 29.643 1.00 93.88 119 ALA A CA 1
ATOM 911 C C . ALA A 1 119 ? -13.767 1.848 28.338 1.00 93.88 119 ALA A C 1
ATOM 913 O O . ALA A 1 119 ? -14.628 1.278 27.670 1.00 93.88 119 ALA A O 1
ATOM 914 N N . ALA A 1 120 ? -13.135 2.948 27.916 1.00 94.56 120 ALA A N 1
ATOM 915 C CA . ALA A 1 120 ? -13.465 3.640 26.672 1.00 94.56 120 ALA A CA 1
ATOM 916 C C . ALA A 1 120 ? -13.254 2.751 25.432 1.00 94.56 120 ALA A C 1
ATOM 918 O O . ALA A 1 120 ? -14.096 2.704 24.539 1.00 94.56 120 ALA A O 1
ATOM 919 N N . ALA A 1 121 ? -12.156 1.987 25.380 1.00 93.81 121 ALA A N 1
ATOM 920 C CA . ALA A 1 121 ? -11.917 1.030 24.302 1.00 93.81 121 ALA A CA 1
ATOM 921 C C . ALA A 1 121 ? -12.965 -0.089 24.286 1.00 93.81 121 ALA A C 1
ATOM 923 O O . ALA A 1 121 ? -13.432 -0.470 23.217 1.00 93.81 121 ALA A O 1
ATOM 924 N N . SER A 1 122 ? -13.342 -0.607 25.459 1.00 94.75 122 SER A N 1
ATOM 925 C CA . SER A 1 122 ? -14.376 -1.635 25.585 1.00 94.75 122 SER A CA 1
ATOM 926 C C . SER A 1 122 ? -15.720 -1.134 25.065 1.00 94.75 122 SER A C 1
ATOM 928 O O . SER A 1 122 ? -16.379 -1.852 24.318 1.00 94.75 122 SER A O 1
ATOM 930 N N . GLU A 1 123 ? -16.106 0.092 25.414 1.00 95.56 123 GLU A N 1
ATOM 931 C CA . GLU A 1 123 ? -17.336 0.724 24.933 1.00 95.56 123 GLU A CA 1
ATOM 932 C C . GLU A 1 123 ? -17.345 0.852 23.403 1.00 95.56 123 GLU A C 1
ATOM 934 O O . GLU A 1 123 ? -18.260 0.344 22.755 1.00 95.56 123 GLU A O 1
ATOM 939 N N . CYS A 1 124 ? -16.287 1.416 22.803 1.00 95.19 124 CYS A N 1
ATOM 940 C CA . CYS A 1 124 ? -16.180 1.527 21.343 1.00 95.19 124 CYS A CA 1
ATOM 941 C C . CYS A 1 124 ? -16.181 0.156 20.648 1.00 95.19 124 CYS A C 1
ATOM 943 O O . CYS A 1 124 ? -16.821 -0.017 19.611 1.00 95.19 124 CYS A O 1
ATOM 945 N N . ILE A 1 125 ? -15.498 -0.841 21.220 1.00 94.12 125 ILE A N 1
ATOM 946 C CA . ILE A 1 125 ? -15.492 -2.213 20.696 1.00 94.12 125 ILE A CA 1
ATOM 947 C C . ILE A 1 125 ? -16.904 -2.794 20.678 1.00 94.12 125 ILE A C 1
ATOM 949 O O . ILE A 1 125 ? -17.301 -3.360 19.663 1.00 94.12 125 ILE A O 1
ATOM 953 N N . HIS A 1 126 ? -17.666 -2.646 21.762 1.00 94.12 126 HIS A N 1
ATOM 954 C CA . HIS A 1 126 ? -19.038 -3.148 21.828 1.00 94.12 126 HIS A CA 1
ATOM 955 C C . HIS A 1 126 ? -20.008 -2.374 20.927 1.00 94.12 126 HIS A C 1
ATOM 957 O O . HIS A 1 126 ? -20.975 -2.963 20.450 1.00 94.12 126 HIS A O 1
ATOM 963 N N . ALA A 1 127 ? -19.748 -1.090 20.670 1.00 94.50 127 ALA A N 1
ATOM 964 C CA . ALA A 1 127 ? -20.548 -0.285 19.752 1.00 94.50 127 ALA A CA 1
ATOM 965 C C . ALA A 1 127 ? -20.336 -0.677 18.276 1.00 94.50 127 ALA A C 1
ATOM 967 O O . ALA A 1 127 ? -21.288 -0.698 17.495 1.00 94.50 127 ALA A O 1
ATOM 968 N N . VAL A 1 128 ? -19.098 -0.996 17.885 1.00 95.38 128 VAL A N 1
ATOM 969 C CA . VAL A 1 128 ? -18.728 -1.220 16.476 1.00 95.38 128 VAL A CA 1
ATOM 970 C C . VAL A 1 128 ? -18.768 -2.699 16.085 1.00 95.38 128 VAL A C 1
ATOM 972 O O . VAL A 1 128 ? -19.271 -3.048 15.009 1.00 95.38 128 VAL A O 1
ATOM 975 N N . LEU A 1 129 ? -18.238 -3.572 16.946 1.00 94.31 129 LEU A N 1
ATOM 976 C CA . LEU A 1 129 ? -18.004 -4.986 16.660 1.00 94.31 129 LEU A CA 1
ATOM 977 C C . LEU A 1 129 ? -19.021 -5.876 17.389 1.00 94.31 129 LEU A C 1
ATOM 979 O O . LEU A 1 129 ? -19.361 -5.616 18.546 1.00 94.31 129 LEU A O 1
ATOM 983 N N . PRO A 1 130 ? -19.455 -6.998 16.787 1.00 92.00 130 PRO A N 1
ATOM 984 C CA . PRO A 1 130 ? -20.466 -7.877 17.372 1.00 92.00 130 PRO A CA 1
ATOM 985 C C . PRO A 1 130 ? -19.884 -8.814 18.450 1.00 92.00 130 PRO A C 1
ATOM 987 O O . PRO A 1 130 ? -20.156 -10.013 18.474 1.00 92.00 130 PRO A O 1
ATOM 990 N N . VAL A 1 131 ? -19.086 -8.279 19.380 1.00 89.12 131 VAL A N 1
ATOM 991 C CA . VAL A 1 131 ? -18.383 -9.051 20.424 1.00 89.12 131 VAL A CA 1
ATOM 992 C C . VAL A 1 131 ? -19.347 -9.804 21.341 1.00 89.12 131 VAL A C 1
ATOM 994 O O . VAL A 1 131 ? -19.024 -10.901 21.790 1.00 89.12 131 VAL A O 1
ATOM 997 N N . ALA A 1 132 ? -20.539 -9.250 21.583 1.00 88.00 132 ALA A N 1
ATOM 998 C CA . ALA A 1 132 ? -21.579 -9.882 22.399 1.00 88.00 132 ALA A CA 1
ATOM 999 C C . ALA A 1 132 ? -22.207 -11.123 21.738 1.00 88.00 132 ALA A C 1
ATOM 1001 O O . ALA A 1 132 ? -22.766 -11.963 22.432 1.00 88.00 132 ALA A O 1
ATOM 1002 N N . SER A 1 133 ? -22.111 -11.243 20.410 1.00 86.62 133 SER A N 1
ATOM 1003 C CA . SER A 1 133 ? -22.636 -12.396 19.664 1.00 86.62 133 SER A CA 1
ATOM 1004 C C . SER A 1 133 ? -21.653 -13.565 19.580 1.00 86.62 133 SER A C 1
ATOM 1006 O O . SER A 1 133 ? -22.012 -14.641 19.106 1.00 86.62 133 SER A O 1
ATOM 1008 N N . LEU A 1 134 ? -20.406 -13.362 20.020 1.00 84.12 134 LEU A N 1
ATOM 1009 C CA . LEU A 1 134 ? -19.406 -14.418 20.013 1.00 84.12 134 LEU A CA 1
ATOM 1010 C C . LEU A 1 134 ? -19.823 -15.516 20.996 1.00 84.12 134 LEU A C 1
ATOM 1012 O O . LEU A 1 134 ? -20.154 -15.188 22.137 1.00 84.12 134 LEU A O 1
ATOM 1016 N N . PRO 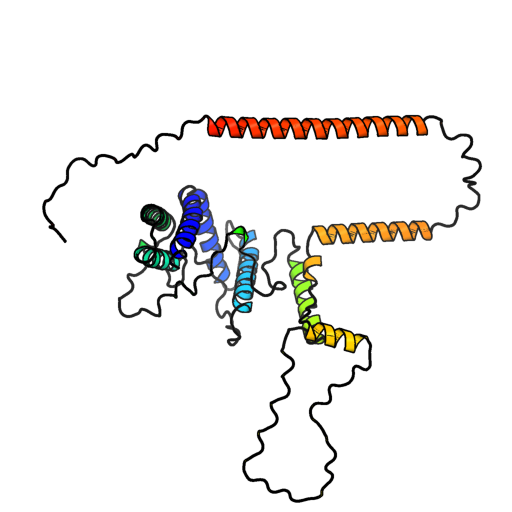A 1 135 ? -19.718 -16.804 20.621 1.00 82.94 135 PRO A N 1
ATOM 1017 C CA . PRO A 1 135 ? -19.955 -17.882 21.566 1.00 82.94 135 PRO A CA 1
ATOM 1018 C C . PRO A 1 135 ? -19.042 -17.695 22.781 1.00 82.94 135 PRO A C 1
ATOM 1020 O O . PRO A 1 135 ? -17.848 -17.371 22.642 1.00 82.94 135 PRO A O 1
ATOM 1023 N N . GLU A 1 136 ? -19.619 -17.842 23.973 1.00 76.25 136 GLU A N 1
ATOM 1024 C CA . GLU A 1 136 ? -18.855 -18.008 25.204 1.00 76.25 136 GLU A CA 1
ATOM 1025 C C . GLU A 1 136 ? -17.877 -19.160 24.952 1.00 76.25 136 GLU A C 1
ATOM 1027 O O . GLU A 1 136 ? -18.276 -20.258 24.570 1.00 76.25 136 GLU A O 1
ATOM 1032 N N . GLU A 1 137 ? -16.576 -18.884 25.037 1.00 66.62 137 GLU A N 1
ATOM 1033 C CA . GLU A 1 137 ? -15.586 -19.946 24.888 1.00 66.62 137 GLU A CA 1
ATOM 1034 C C . GLU A 1 137 ? -15.762 -20.905 26.061 1.00 66.62 137 GLU A C 1
ATOM 1036 O O . GLU A 1 137 ? -15.461 -20.544 27.198 1.00 66.62 137 GLU A O 1
ATOM 1041 N N . GLU A 1 138 ? -16.238 -22.120 25.786 1.00 50.56 138 GLU A N 1
ATOM 1042 C CA . GLU A 1 138 ? -16.189 -23.207 26.754 1.00 50.56 138 GLU A CA 1
ATOM 1043 C C . GLU A 1 138 ? -14.745 -23.332 27.251 1.00 50.56 138 GLU A C 1
ATOM 1045 O O . GLU A 1 138 ? -13.810 -23.511 26.463 1.00 50.56 138 GLU A O 1
ATOM 1050 N N . ALA A 1 139 ? -14.565 -23.222 28.568 1.00 48.16 139 ALA A N 1
ATOM 1051 C CA . ALA A 1 139 ? -13.281 -23.106 29.260 1.00 48.16 139 ALA A CA 1
ATOM 1052 C C . ALA A 1 139 ? -12.289 -24.276 29.032 1.00 48.16 139 ALA A C 1
ATOM 1054 O O . ALA A 1 139 ? -11.210 -24.282 29.618 1.00 48.16 139 ALA A O 1
ATOM 1055 N N . GLY A 1 140 ? -12.622 -25.256 28.184 1.00 44.00 140 GLY A N 1
ATOM 1056 C CA . GLY A 1 140 ? -11.796 -26.417 27.842 1.00 44.00 140 GLY A CA 1
ATOM 1057 C C . GLY A 1 140 ? -11.197 -26.428 26.428 1.00 44.00 140 GLY A C 1
ATOM 1058 O O . GLY A 1 140 ? -10.286 -27.211 26.185 1.00 44.00 140 GLY A O 1
ATOM 1059 N N . ALA A 1 141 ? -11.642 -25.573 25.496 1.00 42.06 141 ALA A N 1
ATOM 1060 C CA . ALA A 1 141 ? -11.150 -25.554 24.104 1.00 42.06 141 ALA A CA 1
ATOM 1061 C C . ALA A 1 141 ? -10.182 -24.390 23.814 1.00 42.06 141 ALA A C 1
ATOM 1063 O O . ALA A 1 141 ? -10.072 -23.906 22.675 1.00 42.06 141 ALA A O 1
ATOM 1064 N N . ALA A 1 142 ? -9.485 -23.937 24.860 1.00 43.34 142 ALA A N 1
ATOM 1065 C CA . ALA A 1 142 ? -8.379 -23.001 24.766 1.00 43.34 142 ALA A CA 1
ATOM 1066 C C . ALA A 1 142 ? -7.223 -23.666 24.001 1.00 43.34 142 ALA A C 1
ATOM 1068 O O . ALA A 1 142 ? -6.277 -24.196 24.578 1.00 43.34 142 ALA A O 1
ATOM 1069 N N . GLY A 1 143 ? -7.279 -23.598 22.668 1.00 48.97 143 GLY A N 1
ATOM 1070 C CA . GLY A 1 143 ? -6.043 -23.452 21.908 1.00 48.97 143 GLY A CA 1
ATOM 1071 C C . GLY A 1 143 ? -5.246 -22.299 22.531 1.00 48.97 143 GLY A C 1
ATOM 1072 O O . GLY A 1 143 ? -5.875 -21.399 23.103 1.00 48.97 143 GLY A O 1
ATOM 1073 N N . PRO A 1 144 ? -3.902 -22.340 22.493 1.00 45.00 144 PRO A N 1
ATOM 1074 C CA . PRO A 1 144 ? -3.072 -21.334 23.145 1.00 45.00 144 PRO A CA 1
ATOM 1075 C C . PRO A 1 144 ? -3.632 -19.961 22.792 1.00 45.00 144 PRO A C 1
ATOM 1077 O O . PRO A 1 144 ? -3.775 -19.644 21.609 1.00 45.00 144 PRO A O 1
ATOM 1080 N N . ALA A 1 145 ? -4.066 -19.214 23.816 1.00 46.16 145 ALA A N 1
ATOM 1081 C CA . ALA A 1 145 ? -4.506 -17.841 23.637 1.00 46.16 145 ALA A CA 1
ATOM 1082 C C . ALA A 1 145 ? -3.419 -17.182 22.799 1.00 46.16 145 ALA A C 1
ATOM 1084 O O . ALA A 1 145 ? -2.267 -17.254 23.225 1.00 46.16 145 ALA A O 1
ATOM 1085 N N . ALA A 1 146 ? -3.772 -16.690 21.600 1.00 46.47 146 ALA A N 1
ATOM 1086 C CA . ALA A 1 146 ? -2.804 -16.127 20.666 1.00 46.47 146 ALA A CA 1
ATOM 1087 C C . ALA A 1 146 ? -1.866 -15.252 21.487 1.00 46.47 146 ALA A C 1
ATOM 1089 O O . ALA A 1 146 ? -2.346 -14.315 22.141 1.00 46.47 146 ALA A O 1
ATOM 1090 N N . ASP A 1 147 ? -0.600 -15.673 21.595 1.00 45.25 147 ASP A N 1
ATOM 1091 C CA . ASP A 1 147 ? 0.310 -15.043 22.532 1.00 45.25 147 ASP A CA 1
ATOM 1092 C C . ASP A 1 147 ? 0.306 -13.570 22.140 1.00 45.25 147 ASP A C 1
ATOM 1094 O O . ASP A 1 147 ? 0.405 -13.219 20.965 1.00 45.25 147 ASP A O 1
ATOM 1098 N N . VAL A 1 148 ? 0.108 -12.672 23.097 1.00 46.31 148 VAL A N 1
ATOM 1099 C CA . VAL A 1 148 ? 0.134 -11.233 22.807 1.00 46.31 148 VAL A CA 1
ATOM 1100 C C . VAL A 1 148 ? 1.508 -10.858 22.215 1.00 46.31 148 VAL A C 1
ATOM 1102 O O . VAL A 1 148 ? 1.640 -9.831 21.553 1.00 46.31 148 VAL A O 1
ATOM 1105 N N . GLY A 1 149 ? 2.527 -11.712 22.401 1.00 44.72 149 GLY A N 1
ATOM 1106 C CA . GLY A 1 149 ? 3.805 -11.675 21.690 1.00 44.72 149 GLY A CA 1
ATOM 1107 C C . GLY A 1 149 ? 3.752 -11.942 20.175 1.00 44.72 149 GLY A C 1
ATOM 1108 O O . GLY A 1 149 ? 4.626 -11.426 19.473 1.00 44.72 149 GLY A O 1
ATOM 1109 N N . ASP A 1 150 ? 2.742 -12.668 19.689 1.00 44.12 150 ASP A N 1
ATOM 1110 C CA . ASP A 1 150 ? 2.467 -12.965 18.274 1.00 44.12 150 ASP A CA 1
ATOM 1111 C C . ASP A 1 150 ? 1.591 -11.899 17.605 1.00 44.12 150 ASP A C 1
ATOM 1113 O O . ASP A 1 150 ? 1.539 -11.814 16.375 1.00 44.12 150 ASP A O 1
ATOM 1117 N N . LEU A 1 151 ? 0.923 -11.043 18.390 1.00 44.81 151 LEU A N 1
ATOM 1118 C CA . LEU A 1 151 ? 0.261 -9.870 17.832 1.00 44.81 151 LEU A CA 1
ATOM 1119 C C . LEU A 1 151 ? 1.329 -8.936 17.241 1.00 44.81 151 LEU A C 1
ATOM 1121 O O . LEU A 1 151 ? 2.345 -8.658 17.895 1.00 44.81 151 LEU A O 1
ATOM 1125 N N . PRO A 1 152 ? 1.134 -8.438 16.005 1.00 45.22 152 PRO A N 1
ATOM 1126 C CA . PRO A 1 152 ? 2.115 -7.588 15.355 1.00 45.22 152 PRO A CA 1
ATOM 1127 C C . PRO A 1 152 ? 2.431 -6.401 16.265 1.00 45.22 152 PRO A C 1
ATOM 1129 O O . PRO A 1 152 ? 1.542 -5.672 16.703 1.00 45.22 152 PRO A O 1
ATOM 1132 N N . ARG A 1 153 ? 3.721 -6.229 16.581 1.00 53.09 153 ARG A N 1
ATOM 1133 C CA . ARG A 1 153 ? 4.210 -5.108 17.388 1.00 53.09 153 ARG A CA 1
ATOM 1134 C C . ARG A 1 153 ? 3.837 -3.820 16.665 1.00 53.09 153 ARG A C 1
ATOM 1136 O O . ARG A 1 153 ? 4.501 -3.462 15.692 1.00 53.09 153 ARG A O 1
ATOM 1143 N N . ALA A 1 154 ? 2.800 -3.137 17.131 1.00 44.31 154 ALA A N 1
ATOM 1144 C CA . ALA A 1 154 ? 2.495 -1.800 16.662 1.00 44.31 154 ALA A CA 1
ATOM 1145 C C . ALA A 1 154 ? 3.663 -0.895 17.084 1.00 44.31 154 ALA A C 1
ATOM 1147 O O . ALA A 1 154 ? 3.838 -0.571 18.260 1.00 44.31 154 ALA A O 1
ATOM 1148 N N . GLY A 1 155 ? 4.525 -0.554 16.123 1.00 50.84 155 GLY A N 1
ATOM 1149 C CA . GLY A 1 155 ? 5.271 0.698 16.194 1.00 50.84 155 GLY A CA 1
ATOM 1150 C C . GLY A 1 155 ? 4.292 1.871 16.123 1.00 50.84 155 GLY A C 1
ATOM 1151 O O . GLY A 1 155 ? 3.077 1.682 16.183 1.00 50.84 155 GLY A O 1
ATOM 1152 N N . HIS A 1 156 ? 4.790 3.092 15.943 1.00 47.03 156 HIS A N 1
ATOM 1153 C CA . HIS A 1 156 ? 3.895 4.172 15.538 1.00 47.03 156 HIS A CA 1
ATOM 1154 C C . HIS A 1 156 ? 3.150 3.716 14.267 1.00 47.03 156 HIS A C 1
ATOM 1156 O O . HIS A 1 156 ? 3.741 3.033 13.436 1.00 47.03 156 HIS A O 1
ATOM 1162 N N . TRP A 1 157 ? 1.871 4.038 14.076 1.00 47.19 157 TRP A N 1
ATOM 1163 C CA . TRP A 1 157 ? 1.143 3.623 12.860 1.00 47.19 157 TRP A CA 1
ATOM 1164 C C . TRP A 1 157 ? 1.840 4.102 11.567 1.00 47.19 157 TRP A C 1
ATOM 1166 O O . TRP A 1 157 ? 1.726 3.470 10.524 1.00 47.19 157 TRP A O 1
ATOM 1176 N N . GLN A 1 158 ? 2.637 5.173 11.656 1.00 44.53 158 GLN A N 1
ATOM 1177 C CA . GLN A 1 158 ? 3.515 5.667 10.580 1.00 44.53 158 GLN A CA 1
ATOM 1178 C C . GLN A 1 158 ? 4.694 4.723 10.266 1.00 44.53 158 GLN A C 1
ATOM 1180 O O . GLN A 1 158 ? 5.267 4.777 9.180 1.00 44.53 158 GLN A O 1
ATOM 1185 N N . ASP A 1 159 ? 5.038 3.838 11.199 1.00 45.97 159 ASP A N 1
ATOM 1186 C CA . ASP A 1 159 ? 6.078 2.815 11.094 1.00 45.97 159 ASP A CA 1
ATOM 1187 C C . ASP A 1 159 ? 5.526 1.446 10.672 1.00 45.97 159 ASP A C 1
ATOM 1189 O O . ASP A 1 159 ? 6.300 0.485 10.589 1.00 45.97 159 ASP A O 1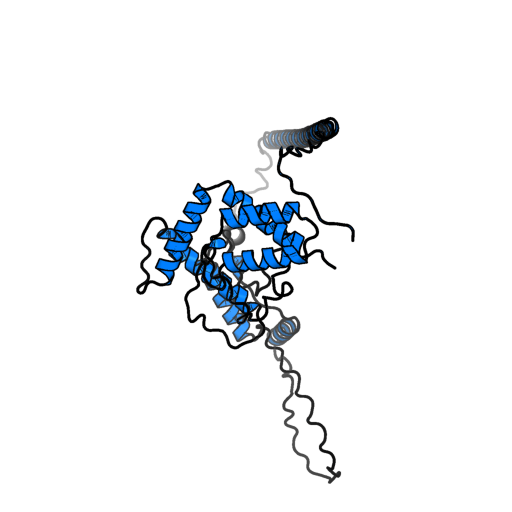
ATOM 1193 N N . LEU A 1 160 ? 4.221 1.331 10.372 1.00 51.00 160 LEU A N 1
ATOM 1194 C CA . LEU A 1 160 ? 3.634 0.169 9.691 1.00 51.00 160 LEU A CA 1
ATOM 1195 C C . LEU A 1 160 ? 4.133 0.122 8.240 1.00 51.00 160 LEU A C 1
ATOM 1197 O O . LEU A 1 160 ? 3.397 0.280 7.270 1.00 51.00 160 LEU A O 1
ATOM 1201 N N . ARG A 1 161 ? 5.438 -0.089 8.081 1.00 58.00 161 ARG A N 1
ATOM 1202 C CA . ARG A 1 161 ? 6.048 -0.437 6.810 1.00 58.00 161 ARG A CA 1
ATOM 1203 C C . ARG A 1 161 ? 5.772 -1.907 6.581 1.00 58.00 161 ARG A C 1
ATOM 1205 O O . ARG A 1 161 ? 6.069 -2.744 7.435 1.00 58.00 161 ARG A O 1
ATOM 1212 N N . TYR A 1 162 ? 5.214 -2.207 5.419 1.00 62.09 162 TYR A N 1
ATOM 1213 C CA . TYR A 1 162 ? 5.073 -3.571 4.948 1.00 62.09 162 TYR A CA 1
ATOM 1214 C C . TYR A 1 162 ? 6.418 -4.314 5.084 1.00 62.09 162 TYR A C 1
ATOM 1216 O O . TYR A 1 162 ? 7.433 -3.877 4.539 1.00 62.09 162 TYR A O 1
ATOM 1224 N N . ARG A 1 163 ? 6.424 -5.391 5.883 1.00 58.31 163 ARG A N 1
ATOM 1225 C CA . ARG A 1 163 ? 7.627 -6.175 6.218 1.00 58.31 163 ARG A CA 1
ATOM 1226 C C . ARG A 1 163 ? 7.848 -7.394 5.321 1.00 58.31 163 ARG A C 1
ATOM 1228 O O . ARG A 1 163 ? 8.861 -8.067 5.487 1.00 58.31 163 ARG A O 1
ATOM 1235 N N . GLY A 1 164 ? 6.913 -7.698 4.422 1.00 69.00 164 GLY A N 1
ATOM 1236 C CA . GLY A 1 164 ? 7.069 -8.800 3.475 1.00 69.00 164 GLY A CA 1
ATOM 1237 C C . GLY A 1 164 ? 8.001 -8.440 2.316 1.00 69.00 164 GLY A C 1
ATOM 1238 O O . GLY A 1 164 ? 8.665 -7.400 2.315 1.00 69.00 164 GLY A O 1
ATOM 1239 N N . ASP A 1 165 ? 8.044 -9.304 1.302 1.00 76.62 165 ASP A N 1
ATOM 1240 C CA . ASP A 1 165 ? 8.831 -9.053 0.095 1.00 76.62 165 ASP A CA 1
ATOM 1241 C C . ASP A 1 165 ? 8.340 -7.777 -0.589 1.00 76.62 165 ASP A C 1
ATOM 1243 O O . ASP A 1 165 ? 7.247 -7.754 -1.150 1.00 76.62 165 ASP A O 1
ATOM 1247 N N . TRP A 1 166 ? 9.150 -6.721 -0.544 1.00 81.44 166 TRP A N 1
ATOM 1248 C CA . TRP A 1 166 ? 8.887 -5.408 -1.131 1.00 81.44 166 TRP A CA 1
ATOM 1249 C C . TRP A 1 166 ? 8.418 -5.455 -2.596 1.00 81.44 166 TRP A C 1
ATOM 1251 O O . TRP A 1 166 ? 7.674 -4.567 -3.013 1.00 81.44 166 TRP A O 1
ATOM 1261 N N . MET A 1 167 ? 8.792 -6.483 -3.371 1.00 86.44 167 MET A N 1
ATOM 1262 C CA . MET A 1 167 ? 8.282 -6.687 -4.735 1.00 86.44 167 MET A CA 1
ATOM 1263 C C . MET A 1 167 ? 6.809 -7.108 -4.766 1.00 86.44 167 MET A C 1
ATOM 1265 O O . MET A 1 167 ? 6.089 -6.742 -5.693 1.00 86.44 167 MET A O 1
ATOM 1269 N N . LEU A 1 168 ? 6.361 -7.830 -3.740 1.00 81.88 168 LEU A N 1
ATOM 1270 C CA . LEU A 1 168 ? 5.017 -8.385 -3.561 1.00 81.88 168 LEU A CA 1
ATOM 1271 C C . LEU A 1 168 ? 4.134 -7.535 -2.636 1.00 81.88 168 LEU A C 1
ATOM 1273 O O . LEU A 1 168 ? 3.101 -8.003 -2.175 1.00 81.88 168 LEU A O 1
ATOM 1277 N N . ARG A 1 169 ? 4.526 -6.290 -2.331 1.00 84.19 169 ARG A N 1
ATOM 1278 C CA . ARG A 1 169 ? 3.677 -5.396 -1.529 1.00 84.19 169 ARG A CA 1
ATOM 1279 C C . ARG A 1 169 ? 2.322 -5.144 -2.227 1.00 84.19 169 ARG A C 1
ATOM 1281 O O . ARG A 1 169 ? 2.268 -5.194 -3.456 1.00 84.19 169 ARG A O 1
ATOM 1288 N N . PRO A 1 170 ? 1.248 -4.793 -1.514 1.00 82.25 170 PRO A N 1
ATOM 1289 C CA . PRO A 1 170 ? -0.001 -4.369 -2.153 1.00 82.25 170 PRO A CA 1
ATOM 1290 C C . PRO A 1 170 ? 0.214 -3.210 -3.137 1.00 82.25 170 PRO A C 1
ATOM 1292 O O . PRO A 1 170 ? 1.098 -2.373 -2.930 1.00 82.25 170 PRO A O 1
ATOM 1295 N N . ILE A 1 171 ? -0.528 -3.200 -4.248 1.00 83.50 171 ILE A N 1
ATOM 1296 C CA . ILE A 1 171 ? -0.426 -2.165 -5.292 1.00 83.50 171 ILE A CA 1
ATOM 1297 C C . ILE A 1 171 ? -0.859 -0.816 -4.720 1.00 83.50 171 ILE A C 1
ATOM 1299 O O . ILE A 1 171 ? -1.996 -0.646 -4.291 1.00 83.50 171 ILE A O 1
ATOM 1303 N N . ALA A 1 172 ? 0.054 0.153 -4.719 1.00 85.06 172 ALA A N 1
ATOM 1304 C CA . ALA A 1 172 ? -0.235 1.486 -4.206 1.00 85.06 172 ALA A CA 1
ATOM 1305 C C . ALA A 1 172 ? -1.073 2.301 -5.209 1.00 85.06 172 ALA A C 1
ATOM 1307 O O . ALA A 1 172 ? -1.009 2.086 -6.418 1.00 85.06 172 ALA A O 1
ATOM 1308 N N . SER A 1 173 ? -1.838 3.284 -4.730 1.00 84.44 173 SER A N 1
ATOM 1309 C CA . SER A 1 173 ? -2.722 4.113 -5.573 1.00 84.44 173 SER A CA 1
ATOM 1310 C C . SER A 1 173 ? -1.978 4.980 -6.608 1.00 84.44 173 SER A C 1
ATOM 1312 O O . SER A 1 173 ? -2.556 5.412 -7.615 1.00 84.44 173 SER A O 1
ATOM 1314 N N . ASN A 1 174 ? -0.683 5.230 -6.393 1.00 92.81 174 ASN A N 1
ATOM 1315 C CA . ASN A 1 174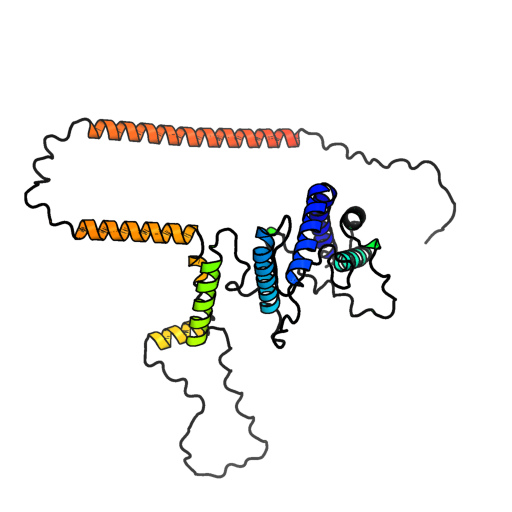 ? 0.216 5.900 -7.334 1.00 92.81 174 ASN A CA 1
ATOM 1316 C C . ASN A 1 174 ? 0.848 4.945 -8.367 1.00 92.81 174 ASN A C 1
ATOM 1318 O O . ASN A 1 174 ? 1.561 5.417 -9.250 1.00 92.81 174 ASN A O 1
ATOM 1322 N N . GLU A 1 175 ? 0.588 3.639 -8.298 1.00 92.38 175 GLU A N 1
ATOM 1323 C CA . GLU A 1 175 ? 1.064 2.638 -9.257 1.00 92.38 175 GLU A CA 1
ATOM 1324 C C . GLU A 1 175 ? -0.018 2.331 -10.310 1.00 92.38 175 GLU A C 1
ATOM 1326 O O . GLU A 1 175 ? -1.222 2.402 -10.055 1.00 92.38 175 GLU A O 1
ATOM 1331 N N . VAL A 1 176 ? 0.400 1.977 -11.526 1.00 93.69 176 VAL A N 1
ATOM 1332 C CA . VAL A 1 176 ? -0.498 1.444 -12.561 1.00 93.69 176 VAL A CA 1
ATOM 1333 C C . VAL A 1 176 ? -0.615 -0.068 -12.359 1.00 93.69 176 VAL A C 1
ATOM 1335 O O . VAL A 1 176 ? 0.316 -0.808 -12.669 1.00 93.69 176 VAL A O 1
ATOM 1338 N N . GLY A 1 177 ? -1.746 -0.540 -11.825 1.00 88.31 177 GLY A N 1
ATOM 1339 C CA . GLY A 1 177 ? -1.858 -1.902 -11.281 1.00 88.31 177 GLY A CA 1
ATOM 1340 C C . GLY A 1 177 ? -1.517 -3.043 -12.247 1.00 88.31 177 GLY A C 1
ATOM 1341 O O . GLY A 1 177 ? -0.727 -3.922 -11.899 1.00 88.31 177 GLY A O 1
ATOM 1342 N N . TRP A 1 178 ? -2.031 -3.020 -13.481 1.00 93.38 178 TRP A N 1
ATOM 1343 C CA . TRP A 1 178 ? -1.712 -4.053 -14.479 1.00 93.38 178 TRP A CA 1
ATOM 1344 C C . TRP A 1 178 ? -0.218 -4.062 -14.846 1.00 93.38 178 TRP A C 1
ATOM 1346 O O . TRP A 1 178 ? 0.384 -5.125 -15.009 1.00 93.38 178 TRP A O 1
ATOM 1356 N N . LEU A 1 179 ? 0.398 -2.879 -14.916 1.00 93.56 179 LEU A N 1
ATOM 1357 C CA . LEU A 1 179 ? 1.811 -2.715 -15.234 1.00 93.56 179 LEU A CA 1
ATOM 1358 C C . LEU A 1 179 ? 2.689 -3.182 -14.068 1.00 93.56 179 LEU A C 1
ATOM 1360 O O . LEU A 1 179 ? 3.674 -3.880 -14.292 1.00 93.56 179 LEU A O 1
ATOM 1364 N N . ALA A 1 180 ? 2.305 -2.876 -12.825 1.00 92.75 180 ALA A N 1
ATOM 1365 C CA . ALA A 1 180 ? 2.990 -3.366 -11.633 1.00 92.75 180 ALA A CA 1
ATOM 1366 C C . ALA A 1 180 ? 3.040 -4.902 -11.615 1.00 92.75 180 ALA A C 1
ATOM 1368 O O . ALA A 1 180 ? 4.113 -5.472 -11.425 1.00 92.75 180 ALA A O 1
ATOM 1369 N N . ARG A 1 181 ? 1.920 -5.579 -11.907 1.00 89.25 181 ARG A N 1
ATOM 1370 C CA . ARG A 1 181 ? 1.864 -7.052 -11.995 1.00 89.25 181 ARG A CA 1
ATOM 1371 C C . ARG A 1 181 ? 2.779 -7.605 -13.083 1.00 89.25 181 ARG A C 1
ATOM 1373 O O . ARG A 1 181 ? 3.540 -8.537 -12.822 1.00 89.25 181 ARG A O 1
ATOM 1380 N N . LEU A 1 182 ? 2.746 -7.012 -14.278 1.00 93.19 182 LEU A N 1
ATOM 1381 C CA . LEU A 1 182 ? 3.620 -7.401 -15.385 1.00 93.19 182 LEU A CA 1
ATOM 1382 C C . LEU A 1 182 ? 5.102 -7.262 -14.998 1.00 93.19 182 LEU A C 1
ATOM 1384 O O . LEU A 1 182 ? 5.875 -8.205 -15.152 1.00 93.19 182 LEU A O 1
ATOM 1388 N N . LEU A 1 183 ? 5.491 -6.117 -14.435 1.00 94.56 183 LEU A N 1
ATOM 1389 C CA . LEU A 1 183 ? 6.871 -5.829 -14.038 1.00 94.56 183 LEU A CA 1
ATOM 1390 C C . LEU A 1 183 ? 7.343 -6.716 -12.885 1.00 94.56 183 LEU A C 1
ATOM 1392 O O . LEU A 1 183 ? 8.498 -7.138 -12.886 1.00 94.56 183 LEU A O 1
ATOM 1396 N N . VAL A 1 184 ? 6.472 -7.050 -11.931 1.00 92.56 184 VAL A N 1
ATOM 1397 C CA . VAL A 1 184 ? 6.766 -8.023 -10.868 1.00 92.56 184 VAL A CA 1
ATOM 1398 C C . VAL A 1 184 ? 6.954 -9.422 -11.457 1.00 92.56 184 VAL A C 1
ATOM 1400 O O . VAL A 1 184 ? 7.916 -10.099 -11.098 1.00 92.56 184 VAL A O 1
ATOM 1403 N N . SER A 1 185 ? 6.113 -9.846 -12.405 1.00 92.38 185 SER A N 1
ATOM 1404 C CA . SER A 1 185 ? 6.267 -11.133 -13.101 1.00 92.38 185 SER A CA 1
ATOM 1405 C C . SER A 1 185 ? 7.596 -11.225 -13.860 1.00 92.38 185 SER A C 1
ATOM 1407 O O . SER A 1 185 ? 8.325 -12.215 -13.743 1.00 92.38 185 SER A O 1
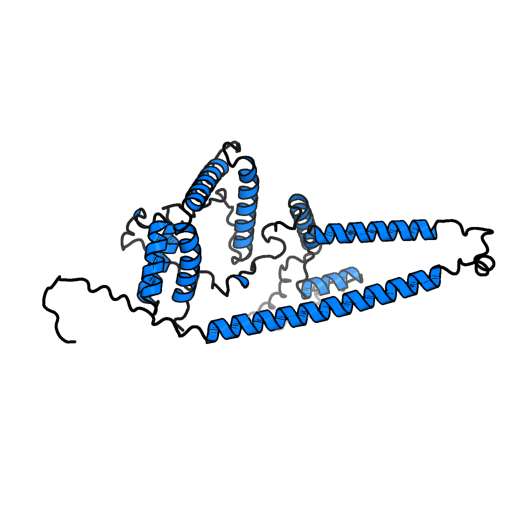ATOM 1409 N N . ILE A 1 186 ? 7.967 -10.162 -14.581 1.00 95.25 186 ILE A N 1
ATOM 1410 C CA . ILE A 1 186 ? 9.256 -10.070 -15.280 1.00 95.25 186 ILE A CA 1
ATOM 1411 C C . ILE A 1 186 ? 10.406 -10.088 -14.270 1.00 95.25 186 ILE A C 1
ATOM 1413 O O . ILE A 1 186 ? 11.366 -10.831 -14.447 1.00 95.25 186 ILE A O 1
ATOM 1417 N N . SER A 1 187 ? 10.288 -9.334 -13.175 1.00 94.44 187 SER A N 1
ATOM 1418 C CA . SER A 1 187 ? 11.301 -9.278 -12.115 1.00 94.44 187 SER A CA 1
ATOM 1419 C C . SER A 1 187 ? 11.531 -10.654 -11.489 1.00 94.44 187 SER A C 1
ATOM 1421 O O . SER A 1 187 ? 12.674 -11.073 -11.343 1.00 94.44 187 SER A O 1
ATOM 1423 N N . ARG A 1 188 ? 10.463 -11.406 -11.188 1.00 92.62 188 ARG A N 1
ATOM 1424 C CA . ARG A 1 188 ? 10.551 -12.796 -10.707 1.00 92.62 188 ARG A CA 1
ATOM 1425 C C . ARG A 1 188 ? 11.196 -13.717 -11.735 1.00 92.62 188 ARG A C 1
ATOM 1427 O O . ARG A 1 188 ? 12.034 -14.527 -11.368 1.00 92.62 188 ARG A O 1
ATOM 1434 N N . SER A 1 189 ? 10.848 -13.568 -13.011 1.00 93.06 189 SER A N 1
ATOM 1435 C CA . SER A 1 189 ? 11.438 -14.370 -14.088 1.00 93.06 189 SER A CA 1
ATOM 1436 C C . SER A 1 189 ? 12.943 -14.116 -14.219 1.00 93.06 189 SER A C 1
ATOM 1438 O O . SER A 1 189 ? 13.718 -15.065 -14.295 1.00 93.06 189 SER A O 1
ATOM 1440 N N . ILE A 1 190 ? 13.373 -12.850 -14.163 1.00 94.44 190 ILE A N 1
ATOM 1441 C CA . ILE A 1 190 ? 14.792 -12.462 -14.190 1.00 94.44 190 ILE A CA 1
ATOM 1442 C C . ILE A 1 190 ? 15.512 -12.964 -12.937 1.00 94.44 190 ILE A C 1
ATOM 1444 O O . ILE A 1 190 ? 16.570 -13.579 -13.042 1.00 94.44 190 ILE A O 1
ATOM 1448 N N . ASN A 1 191 ? 14.942 -12.743 -11.750 1.00 92.88 191 ASN A N 1
ATOM 1449 C CA . ASN A 1 191 ? 15.549 -13.201 -10.503 1.00 92.88 191 ASN A CA 1
ATOM 1450 C C . ASN A 1 191 ? 15.673 -14.729 -10.466 1.00 92.88 191 ASN A C 1
ATOM 1452 O O . ASN A 1 191 ? 16.707 -15.229 -10.029 1.00 92.88 191 ASN A O 1
ATOM 1456 N N . SER A 1 192 ? 14.694 -15.463 -10.993 1.00 90.06 192 SER A N 1
ATOM 1457 C CA . SER A 1 192 ? 14.747 -16.920 -11.100 1.00 90.06 192 SER A CA 1
ATOM 1458 C C . SER A 1 192 ? 15.809 -17.375 -12.104 1.00 90.06 192 SER A C 1
ATOM 1460 O O . SER A 1 192 ? 16.670 -18.182 -11.752 1.00 90.06 192 SER A O 1
ATOM 1462 N N . ALA A 1 193 ? 15.830 -16.796 -13.310 1.00 90.69 193 ALA A N 1
ATOM 1463 C CA . ALA A 1 193 ? 16.814 -17.113 -14.347 1.00 90.69 193 ALA A CA 1
ATOM 1464 C C . ALA A 1 193 ? 18.259 -16.813 -13.907 1.00 90.69 193 ALA A C 1
ATOM 1466 O O . ALA A 1 193 ? 19.183 -17.550 -14.244 1.00 90.69 193 ALA A O 1
ATOM 1467 N N . CYS A 1 194 ? 18.460 -15.761 -13.110 1.00 90.25 194 CYS A N 1
ATOM 1468 C CA . CYS A 1 194 ? 19.761 -15.388 -12.553 1.00 90.25 194 CYS A CA 1
ATOM 1469 C C . CYS A 1 194 ? 20.058 -16.041 -11.184 1.00 90.25 194 CYS A C 1
ATOM 1471 O O . CYS A 1 194 ? 21.143 -15.838 -10.625 1.00 90.25 194 CYS A O 1
ATOM 1473 N N . ALA A 1 195 ? 19.116 -16.812 -10.626 1.00 88.69 195 ALA A N 1
ATOM 1474 C CA . ALA A 1 195 ? 19.137 -17.346 -9.262 1.00 88.69 195 ALA A CA 1
ATOM 1475 C C . ALA A 1 195 ? 19.509 -16.284 -8.200 1.00 88.69 195 ALA A C 1
ATOM 1477 O O . ALA A 1 195 ? 20.406 -16.469 -7.375 1.00 88.69 195 ALA A O 1
ATOM 1478 N N . LEU A 1 196 ? 18.821 -15.142 -8.257 1.00 87.06 196 LEU A N 1
ATOM 1479 C CA . LEU A 1 196 ? 18.881 -14.028 -7.306 1.00 87.06 196 LEU A CA 1
ATOM 1480 C C . LEU A 1 196 ? 17.806 -14.117 -6.209 1.00 87.06 196 LEU A C 1
ATOM 1482 O O . LEU A 1 196 ? 17.836 -13.329 -5.270 1.00 87.06 196 LEU A O 1
ATOM 1486 N N . ASP A 1 197 ? 16.884 -15.085 -6.267 1.00 82.25 197 ASP A N 1
ATOM 1487 C CA . ASP A 1 197 ? 15.787 -15.259 -5.293 1.00 82.25 197 ASP A CA 1
ATOM 1488 C C . ASP A 1 197 ? 16.224 -15.735 -3.895 1.00 82.25 197 ASP A C 1
ATOM 1490 O O . ASP A 1 197 ? 15.419 -16.219 -3.105 1.00 82.25 197 ASP A O 1
ATOM 1494 N N . GLY A 1 198 ? 17.504 -15.574 -3.557 1.00 67.06 198 GLY A N 1
ATOM 1495 C CA . GLY A 1 198 ? 17.983 -15.760 -2.195 1.00 67.06 198 GLY A CA 1
ATOM 1496 C C . GLY A 1 198 ? 17.947 -17.204 -1.708 1.00 67.06 198 GLY A C 1
ATOM 1497 O O . GLY A 1 198 ? 18.042 -17.404 -0.503 1.00 67.06 198 GLY A O 1
ATOM 1498 N N . VAL A 1 199 ? 17.862 -18.204 -2.601 1.00 57.28 199 VAL A N 1
ATOM 1499 C CA . VAL A 1 199 ? 18.218 -19.581 -2.232 1.00 57.28 199 VAL A CA 1
ATOM 1500 C C . VAL A 1 199 ? 19.668 -19.508 -1.760 1.00 57.28 199 VAL A C 1
ATOM 1502 O O . VAL A 1 199 ? 20.544 -19.230 -2.589 1.00 57.28 199 VAL A O 1
ATOM 1505 N N . PRO A 1 200 ? 19.946 -19.661 -0.450 1.00 54.31 200 PRO A N 1
ATOM 1506 C CA . PRO A 1 200 ? 21.311 -19.591 0.024 1.00 54.31 200 PRO A CA 1
ATOM 1507 C C . PRO A 1 200 ? 22.079 -20.646 -0.757 1.00 54.31 200 PRO A C 1
ATOM 1509 O O . PRO A 1 200 ? 21.657 -21.804 -0.814 1.00 54.31 200 PRO A O 1
ATOM 1512 N N . LEU A 1 201 ? 23.166 -20.228 -1.416 1.00 50.78 201 LEU A N 1
ATOM 1513 C CA . LEU A 1 201 ? 24.120 -21.159 -2.006 1.00 50.78 201 LEU A CA 1
ATOM 1514 C C . LEU A 1 201 ? 24.388 -22.195 -0.926 1.00 50.78 201 LEU A C 1
ATOM 1516 O O . LEU A 1 201 ? 24.885 -21.829 0.142 1.00 50.78 201 LEU A O 1
ATOM 1520 N N . ARG A 1 202 ? 23.948 -23.437 -1.166 1.00 45.75 202 ARG A N 1
ATOM 1521 C CA . ARG A 1 202 ? 24.079 -24.531 -0.211 1.00 45.75 202 ARG A CA 1
ATOM 1522 C C . ARG A 1 202 ? 25.515 -24.486 0.276 1.00 45.75 202 ARG A C 1
ATOM 1524 O O . ARG A 1 202 ? 26.428 -24.679 -0.528 1.00 45.75 202 ARG A O 1
ATOM 1531 N N . ALA A 1 203 ? 25.703 -24.146 1.553 1.00 50.53 203 ALA A N 1
ATOM 1532 C CA . ALA A 1 203 ? 27.027 -24.170 2.146 1.00 50.53 203 ALA A CA 1
ATOM 1533 C C . ALA A 1 203 ? 27.621 -25.543 1.809 1.00 50.53 203 ALA A C 1
ATOM 1535 O O . ALA A 1 203 ? 26.868 -26.530 1.861 1.00 50.53 203 ALA A O 1
ATOM 1536 N N . PRO A 1 204 ? 28.896 -25.620 1.383 1.00 50.16 204 PRO A N 1
ATOM 1537 C CA . PRO A 1 204 ? 29.512 -26.905 1.095 1.00 50.16 204 PRO A CA 1
ATOM 1538 C C . PRO A 1 204 ? 29.218 -27.802 2.291 1.00 50.16 204 PRO A C 1
ATOM 1540 O O . PRO A 1 204 ? 29.451 -27.396 3.432 1.00 50.16 204 PRO A O 1
ATOM 1543 N N . ALA A 1 205 ? 28.574 -28.945 2.030 1.00 51.84 205 ALA A N 1
ATOM 1544 C CA . ALA A 1 205 ? 28.185 -29.858 3.092 1.00 51.84 205 ALA A CA 1
ATOM 1545 C C . ALA A 1 205 ? 29.421 -30.076 3.976 1.00 51.84 205 ALA A C 1
ATOM 1547 O O . ALA A 1 205 ? 30.502 -30.281 3.409 1.00 51.84 205 ALA A O 1
ATOM 1548 N N . PRO A 1 206 ? 29.307 -29.967 5.315 1.00 55.09 206 PRO A N 1
ATOM 1549 C CA . PRO A 1 206 ? 30.445 -30.231 6.179 1.00 55.09 206 PRO A CA 1
ATOM 1550 C C . PRO A 1 206 ? 31.001 -31.586 5.762 1.00 55.09 206 PRO A C 1
ATOM 1552 O O . PRO A 1 206 ? 30.235 -32.545 5.621 1.00 55.09 206 PRO A O 1
ATOM 1555 N N . ALA A 1 207 ? 32.301 -31.619 5.449 1.00 58.25 207 ALA A N 1
ATOM 1556 C CA . ALA A 1 207 ? 32.962 -32.837 5.013 1.00 58.25 207 ALA A CA 1
ATOM 1557 C C . ALA A 1 207 ? 32.545 -33.960 5.975 1.00 58.25 207 ALA A C 1
ATOM 1559 O O . ALA A 1 207 ? 32.547 -33.716 7.188 1.00 58.25 207 ALA A O 1
ATOM 1560 N N . PRO A 1 208 ? 32.113 -35.131 5.468 1.00 58.62 208 PRO A N 1
ATOM 1561 C CA . PRO A 1 208 ? 31.678 -36.214 6.334 1.00 58.62 208 PRO A CA 1
ATOM 1562 C C . PRO A 1 208 ? 32.772 -36.439 7.371 1.00 58.62 208 PRO A C 1
ATOM 1564 O O . PRO A 1 208 ? 33.940 -36.601 7.008 1.00 58.62 208 PRO A O 1
ATOM 1567 N N . ALA A 1 209 ? 32.400 -36.351 8.651 1.00 61.97 209 ALA A N 1
ATOM 1568 C CA . ALA A 1 209 ? 33.335 -36.566 9.740 1.00 61.97 209 ALA A CA 1
ATOM 1569 C C . ALA A 1 209 ? 34.070 -37.889 9.470 1.00 61.97 209 ALA A C 1
ATOM 1571 O O . ALA A 1 209 ? 33.406 -38.872 9.117 1.00 61.97 209 ALA A O 1
ATOM 1572 N N . PRO A 1 210 ? 35.413 -37.922 9.555 1.00 55.06 210 PRO A N 1
ATOM 1573 C CA . PRO A 1 210 ? 36.156 -39.141 9.294 1.00 55.06 210 PRO A CA 1
ATOM 1574 C C . PRO A 1 210 ? 35.607 -40.229 10.214 1.00 55.06 210 PRO A C 1
ATOM 1576 O O . PRO A 1 210 ? 35.577 -40.061 11.434 1.00 55.06 210 PRO A O 1
ATOM 1579 N N . ALA A 1 211 ? 35.108 -41.311 9.617 1.00 62.59 211 ALA A N 1
ATOM 1580 C CA . ALA A 1 211 ? 34.592 -42.437 10.374 1.00 62.59 211 ALA A CA 1
ATOM 1581 C C . ALA A 1 211 ? 35.689 -42.921 11.342 1.00 62.59 211 ALA A C 1
ATOM 1583 O O . ALA A 1 211 ? 36.838 -43.094 10.913 1.00 62.59 211 ALA A O 1
ATOM 1584 N N . PRO A 1 212 ? 35.381 -43.127 12.634 1.00 49.97 212 PRO A N 1
ATOM 1585 C CA . PRO A 1 212 ? 36.366 -43.612 13.587 1.00 49.97 212 PRO A CA 1
ATOM 1586 C C . PRO A 1 212 ? 36.767 -45.041 13.193 1.00 49.97 212 PRO A C 1
ATOM 1588 O O . PRO A 1 212 ? 35.982 -45.971 13.351 1.00 49.97 212 PRO A O 1
ATOM 1591 N N . GLY A 1 213 ? 37.974 -45.209 12.636 1.00 60.66 213 GLY A N 1
ATOM 1592 C CA . GLY A 1 213 ? 38.569 -46.528 12.373 1.00 60.66 213 GLY A CA 1
ATOM 1593 C C . GLY A 1 213 ? 39.249 -46.756 11.016 1.00 60.66 213 GLY A C 1
ATOM 1594 O O . GLY A 1 213 ? 39.765 -47.849 10.799 1.00 60.66 213 GLY A O 1
ATOM 1595 N N . ALA A 1 214 ? 39.298 -45.788 10.095 1.00 48.25 214 ALA A N 1
ATOM 1596 C CA . ALA A 1 214 ? 39.969 -45.999 8.806 1.00 48.25 214 ALA A CA 1
ATOM 1597 C C . ALA A 1 214 ? 41.499 -45.806 8.905 1.00 48.25 214 ALA A C 1
ATOM 1599 O O . ALA A 1 214 ? 41.998 -44.683 8.969 1.00 48.25 214 ALA A O 1
ATOM 1600 N N . ALA A 1 215 ? 42.239 -46.918 8.920 1.00 56.44 215 ALA A N 1
ATOM 1601 C CA . ALA A 1 215 ? 43.701 -46.960 8.852 1.00 56.44 215 ALA A CA 1
ATOM 1602 C C . ALA A 1 215 ? 44.245 -46.466 7.488 1.00 56.44 215 ALA A C 1
ATOM 1604 O O . ALA A 1 215 ? 43.564 -46.609 6.468 1.00 56.44 215 ALA A O 1
ATOM 1605 N N . PRO A 1 216 ? 45.482 -45.928 7.423 1.00 53.62 216 PRO A N 1
ATOM 1606 C CA . PRO A 1 216 ? 46.051 -45.407 6.186 1.00 53.62 216 PRO A CA 1
ATOM 1607 C C . PRO A 1 216 ? 46.651 -46.545 5.347 1.00 53.62 216 PRO A C 1
ATOM 1609 O O . PRO A 1 216 ? 47.789 -46.957 5.559 1.00 53.62 216 PRO A O 1
ATOM 1612 N N . ALA A 1 217 ? 45.890 -47.054 4.377 1.00 49.81 217 ALA A N 1
ATOM 1613 C CA . ALA A 1 217 ? 46.411 -47.937 3.334 1.00 49.81 217 ALA A CA 1
ATOM 1614 C C . ALA A 1 217 ? 46.667 -47.130 2.054 1.00 49.81 217 ALA A C 1
ATOM 1616 O O . A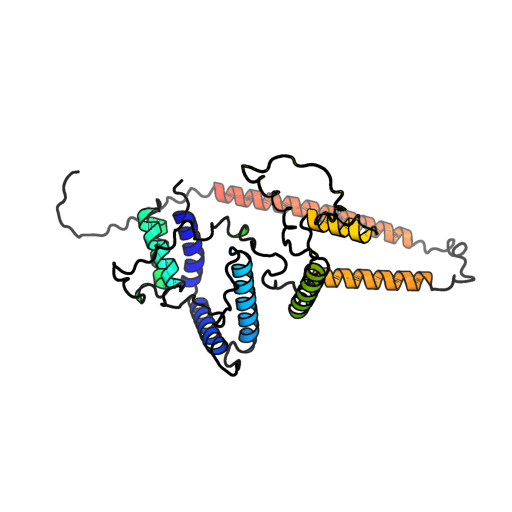LA A 1 217 ? 45.804 -46.400 1.565 1.00 49.81 217 ALA A O 1
ATOM 1617 N N . GLY A 1 218 ? 47.900 -47.220 1.561 1.00 46.25 218 GLY A N 1
ATOM 1618 C CA . GLY A 1 218 ? 48.441 -46.374 0.511 1.00 46.25 218 GLY A CA 1
ATOM 1619 C C . GLY A 1 218 ? 47.846 -46.580 -0.883 1.00 46.25 218 GLY A C 1
ATOM 1620 O O . GLY A 1 218 ? 47.335 -47.637 -1.232 1.00 46.25 218 GLY A O 1
ATOM 1621 N N . GLY A 1 219 ? 48.033 -45.542 -1.700 1.00 51.53 219 GLY A N 1
ATOM 1622 C CA . GLY A 1 219 ? 48.344 -45.687 -3.120 1.00 51.53 219 GLY A CA 1
ATOM 1623 C C . GLY A 1 219 ? 47.210 -46.115 -4.047 1.00 51.53 219 GLY A C 1
ATOM 1624 O O . GLY A 1 219 ? 47.249 -47.202 -4.605 1.00 51.53 219 GLY A O 1
ATOM 1625 N N . ALA A 1 220 ? 46.302 -45.191 -4.360 1.00 41.75 220 ALA A N 1
ATOM 1626 C CA . ALA A 1 220 ? 45.706 -45.125 -5.693 1.00 41.75 220 ALA A CA 1
ATOM 1627 C C . ALA A 1 220 ? 45.299 -43.679 -5.999 1.00 41.75 220 ALA A C 1
ATOM 1629 O O . ALA A 1 220 ? 44.398 -43.124 -5.371 1.00 41.75 220 ALA A O 1
ATOM 1630 N N . ARG A 1 221 ? 45.976 -43.067 -6.980 1.00 48.47 221 ARG A N 1
ATOM 1631 C CA . ARG A 1 221 ? 45.560 -41.824 -7.642 1.00 48.47 221 ARG A CA 1
ATOM 1632 C C . ARG A 1 221 ? 44.159 -42.028 -8.231 1.00 48.47 221 ARG A C 1
ATOM 1634 O O . ARG A 1 221 ? 44.018 -42.447 -9.375 1.00 48.47 221 ARG A O 1
ATOM 1641 N N . ARG A 1 222 ? 43.117 -41.721 -7.460 1.00 42.38 222 ARG A N 1
ATOM 1642 C CA . ARG A 1 222 ? 41.801 -41.388 -8.003 1.00 42.38 222 ARG A CA 1
ATOM 1643 C C . ARG A 1 222 ? 41.836 -39.910 -8.353 1.00 42.38 222 ARG A C 1
ATOM 1645 O O . ARG A 1 222 ? 42.002 -39.068 -7.474 1.00 42.38 222 ARG A O 1
ATOM 1652 N N . ALA A 1 223 ? 41.748 -39.630 -9.649 1.00 43.75 223 ALA A N 1
ATOM 1653 C CA . ALA A 1 223 ? 41.534 -38.299 -10.184 1.00 43.75 223 ALA A CA 1
ATOM 1654 C C . ALA A 1 223 ? 40.403 -37.621 -9.398 1.00 43.75 223 ALA A C 1
ATOM 1656 O O . ALA A 1 223 ? 39.291 -38.145 -9.306 1.00 43.75 223 ALA A O 1
ATOM 1657 N N . GLY A 1 224 ? 40.737 -36.498 -8.768 1.00 41.69 224 GLY A N 1
ATOM 1658 C CA . GLY A 1 224 ? 39.812 -35.704 -7.984 1.00 41.69 224 GLY A CA 1
ATOM 1659 C C . GLY A 1 224 ? 38.770 -35.066 -8.889 1.00 41.69 224 GLY A C 1
ATOM 1660 O O . GLY A 1 224 ? 39.003 -34.002 -9.447 1.00 41.69 224 GLY A O 1
ATOM 1661 N N . ALA A 1 225 ? 37.601 -35.688 -8.985 1.00 41.00 225 ALA A N 1
ATOM 1662 C CA . ALA A 1 225 ? 36.371 -34.947 -9.203 1.00 41.00 225 ALA A CA 1
ATOM 1663 C C . ALA A 1 225 ? 35.961 -34.380 -7.840 1.00 41.00 225 ALA A C 1
ATOM 1665 O O . ALA A 1 225 ? 35.247 -35.023 -7.074 1.00 41.00 225 ALA A O 1
ATOM 1666 N N . ALA A 1 226 ? 36.501 -33.211 -7.496 1.00 42.25 226 ALA A N 1
ATOM 1667 C CA . ALA A 1 226 ? 36.001 -32.420 -6.384 1.00 42.25 226 ALA A CA 1
ATOM 1668 C C . ALA A 1 226 ? 34.590 -31.919 -6.755 1.00 42.25 226 ALA A C 1
ATOM 1670 O O . ALA A 1 226 ? 34.470 -31.136 -7.701 1.00 42.25 226 ALA A O 1
ATOM 1671 N N . PRO A 1 227 ? 33.513 -32.319 -6.053 1.00 42.78 227 PRO A N 1
ATOM 1672 C CA . PRO A 1 227 ? 32.186 -31.761 -6.271 1.00 42.78 227 PRO A CA 1
ATOM 1673 C C . PRO A 1 227 ? 32.119 -30.432 -5.514 1.00 42.78 227 PRO A C 1
ATOM 1675 O O . PRO A 1 227 ? 31.578 -30.333 -4.417 1.00 42.78 227 PRO A O 1
ATOM 1678 N N . GLY A 1 228 ? 32.800 -29.427 -6.047 1.00 47.25 228 GLY A N 1
ATOM 1679 C CA . GLY A 1 228 ? 32.932 -28.131 -5.387 1.00 47.25 228 GLY A CA 1
ATOM 1680 C C . GLY A 1 228 ? 33.850 -27.152 -6.100 1.00 47.25 228 GLY A C 1
ATOM 1681 O O . GLY A 1 228 ? 34.224 -26.147 -5.499 1.00 47.25 228 GLY A O 1
ATOM 1682 N N . GLY A 1 229 ? 34.225 -27.428 -7.355 1.00 48.81 229 GLY A N 1
ATOM 1683 C CA . GLY A 1 229 ? 34.821 -26.413 -8.209 1.00 48.81 229 GLY A CA 1
ATOM 1684 C C . GLY A 1 229 ? 33.818 -25.278 -8.346 1.00 48.81 229 GLY A C 1
ATOM 1685 O O . GLY A 1 229 ? 32.820 -25.418 -9.045 1.00 48.81 229 GLY A O 1
ATOM 1686 N N . GLN A 1 230 ? 34.044 -24.184 -7.620 1.00 58.59 230 GLN A N 1
ATOM 1687 C CA . GLN A 1 230 ? 33.437 -22.911 -7.967 1.00 58.59 230 GLN A CA 1
ATOM 1688 C C . GLN A 1 230 ? 33.915 -22.631 -9.389 1.00 58.59 230 GLN A C 1
ATOM 1690 O O . GLN A 1 230 ? 35.095 -22.333 -9.572 1.00 58.59 230 GLN A O 1
ATOM 1695 N N . GLU A 1 231 ? 33.040 -22.847 -10.376 1.00 66.00 231 GLU A N 1
ATOM 1696 C CA . GLU A 1 231 ? 33.278 -22.442 -11.759 1.00 66.00 231 GLU A CA 1
ATOM 1697 C C . GLU A 1 231 ? 33.796 -21.007 -11.710 1.00 66.00 231 GLU A C 1
ATOM 1699 O O . GLU A 1 231 ? 33.122 -20.104 -11.201 1.00 66.00 231 GLU A O 1
ATOM 1704 N N . GLN A 1 232 ? 35.056 -20.824 -12.110 1.00 78.00 232 GLN A N 1
ATOM 1705 C CA . GLN A 1 232 ? 35.621 -19.491 -12.207 1.00 78.00 232 GLN A CA 1
ATOM 1706 C C . GLN A 1 232 ? 34.794 -18.756 -13.265 1.00 78.00 232 GLN A C 1
ATOM 1708 O O . GLN A 1 232 ? 34.601 -19.312 -14.345 1.00 78.00 232 GLN A O 1
ATOM 1713 N N . PRO A 1 233 ? 34.251 -17.566 -12.959 1.00 81.81 233 PRO A N 1
ATOM 1714 C CA . PRO A 1 233 ? 33.396 -16.857 -13.897 1.00 81.81 233 PRO A CA 1
ATOM 1715 C C . PRO A 1 233 ? 34.178 -16.582 -15.184 1.00 81.81 233 PRO A C 1
ATOM 1717 O O . PRO A 1 233 ? 35.214 -15.924 -15.159 1.00 81.81 233 PRO A O 1
ATOM 1720 N N . GLU A 1 234 ? 33.679 -17.085 -16.310 1.00 90.56 234 GLU A N 1
ATOM 1721 C CA . GLU A 1 234 ? 34.310 -16.921 -17.625 1.00 90.56 234 GLU A CA 1
ATOM 1722 C C . GLU A 1 234 ? 34.049 -15.523 -18.205 1.00 90.56 234 GLU A C 1
ATOM 1724 O O . GLU A 1 234 ? 34.738 -15.071 -19.117 1.00 90.56 234 GLU A O 1
ATOM 1729 N N . THR A 1 235 ? 33.043 -14.816 -17.677 1.00 93.38 235 THR A N 1
ATOM 1730 C CA . THR A 1 235 ? 32.629 -13.494 -18.156 1.00 93.38 235 THR A CA 1
ATOM 1731 C C . THR A 1 235 ? 32.439 -12.503 -17.010 1.00 93.38 235 THR A C 1
ATOM 1733 O O . THR A 1 235 ? 31.989 -12.862 -15.920 1.00 93.38 235 THR A O 1
ATOM 1736 N N . LEU A 1 236 ? 32.686 -11.218 -17.291 1.00 93.19 236 LEU A N 1
ATOM 1737 C CA . LEU A 1 236 ? 32.406 -10.108 -16.367 1.00 93.19 236 LEU A CA 1
ATOM 1738 C C . LEU A 1 236 ? 30.945 -10.104 -15.883 1.00 93.19 236 LEU A C 1
ATOM 1740 O O . LEU A 1 236 ? 30.662 -9.732 -14.746 1.00 93.19 236 LEU A O 1
ATOM 1744 N N . LEU A 1 237 ? 30.014 -10.557 -16.730 1.00 90.88 237 LEU A N 1
ATOM 1745 C CA . LEU A 1 237 ? 28.606 -10.691 -16.369 1.00 90.88 237 LEU A CA 1
ATOM 1746 C C . LEU A 1 237 ? 28.392 -11.769 -15.297 1.00 90.88 237 LEU A C 1
ATOM 1748 O O . LEU A 1 237 ? 27.663 -11.530 -14.337 1.00 90.88 237 LEU A O 1
ATOM 1752 N N . GLN A 1 238 ? 29.032 -12.935 -15.429 1.00 90.31 238 GLN A N 1
ATOM 1753 C CA . GLN A 1 238 ? 28.962 -13.990 -14.414 1.00 90.31 238 GLN A CA 1
ATOM 1754 C C . GLN A 1 238 ? 29.580 -13.534 -13.088 1.00 90.31 238 GLN A C 1
ATOM 1756 O O . GLN A 1 238 ? 28.993 -13.773 -12.034 1.00 90.31 238 GLN A O 1
ATOM 1761 N N . GLU A 1 239 ? 30.717 -12.832 -13.126 1.00 92.81 239 GLU A N 1
ATOM 1762 C CA . GLU A 1 239 ? 31.336 -12.273 -11.920 1.00 92.81 239 GLU A CA 1
ATOM 1763 C C . GLU A 1 239 ? 30.399 -11.272 -11.228 1.00 92.81 239 GLU A C 1
ATOM 1765 O O . GLU A 1 239 ? 30.147 -11.375 -10.023 1.00 92.81 239 GLU A O 1
ATOM 1770 N N . TRP A 1 240 ? 29.800 -10.358 -11.996 1.00 93.00 240 TRP A N 1
ATOM 1771 C CA . TRP A 1 240 ? 28.835 -9.395 -11.472 1.00 93.00 240 TRP A CA 1
ATOM 1772 C C . TRP A 1 240 ? 27.598 -10.079 -10.872 1.00 93.00 240 TRP A C 1
ATOM 1774 O O . TRP A 1 240 ? 27.176 -9.725 -9.770 1.00 93.00 240 TRP A O 1
ATOM 1784 N N . LEU A 1 241 ? 27.052 -11.107 -11.534 1.00 91.00 241 LEU A N 1
ATOM 1785 C CA . LEU A 1 241 ? 25.919 -11.890 -11.025 1.00 91.00 241 LEU A CA 1
ATOM 1786 C C . LEU A 1 241 ? 26.263 -12.647 -9.736 1.00 91.00 241 LEU A C 1
ATOM 1788 O O . LEU A 1 241 ? 25.441 -12.697 -8.818 1.00 91.00 241 LEU A O 1
ATOM 1792 N N . LEU A 1 242 ? 27.474 -13.199 -9.621 1.00 88.50 242 LEU A N 1
ATOM 1793 C CA . LEU A 1 242 ? 27.944 -13.839 -8.390 1.00 88.50 242 LEU A CA 1
ATOM 1794 C C . LEU A 1 242 ? 28.044 -12.832 -7.239 1.00 88.50 242 LEU A C 1
ATOM 1796 O O . LEU A 1 242 ? 27.627 -13.140 -6.119 1.00 88.50 242 LEU A O 1
ATOM 1800 N N . VAL A 1 243 ? 28.551 -11.623 -7.499 1.00 90.56 243 VAL A N 1
ATOM 1801 C CA . VAL A 1 243 ? 28.600 -10.540 -6.503 1.00 90.56 243 VAL A CA 1
ATOM 1802 C C . VAL A 1 243 ? 27.191 -10.103 -6.102 1.00 90.56 243 VAL A C 1
ATOM 1804 O O . VAL A 1 243 ? 26.915 -9.985 -4.906 1.00 90.56 243 VAL A O 1
ATOM 1807 N N . ALA A 1 244 ? 26.290 -9.917 -7.069 1.00 90.31 244 ALA A N 1
ATOM 1808 C CA . ALA A 1 244 ? 24.895 -9.566 -6.821 1.00 90.31 244 ALA A CA 1
ATOM 1809 C C . ALA A 1 244 ? 24.205 -10.623 -5.943 1.00 90.31 244 ALA A C 1
ATOM 1811 O O . ALA A 1 244 ? 23.607 -10.281 -4.921 1.00 90.31 244 ALA A O 1
ATOM 1812 N N . ARG A 1 245 ? 24.384 -11.914 -6.257 1.00 88.88 245 ARG A N 1
ATOM 1813 C CA . ARG A 1 245 ? 23.850 -13.029 -5.460 1.00 88.88 245 ARG A CA 1
ATOM 1814 C C . ARG A 1 245 ? 24.415 -13.041 -4.039 1.00 88.88 245 ARG A C 1
ATOM 1816 O O . ARG A 1 245 ? 23.653 -13.166 -3.086 1.00 88.88 245 ARG A O 1
ATOM 1823 N N . ARG A 1 246 ? 25.734 -12.870 -3.873 1.00 86.75 246 ARG A N 1
ATOM 1824 C CA . ARG A 1 246 ? 26.387 -12.821 -2.546 1.00 86.75 246 ARG A CA 1
ATOM 1825 C C . ARG A 1 246 ? 25.894 -11.654 -1.692 1.00 86.75 246 ARG A C 1
ATOM 1827 O O . ARG A 1 246 ? 25.836 -11.781 -0.475 1.00 86.75 246 ARG A O 1
ATOM 1834 N N . ARG A 1 247 ? 25.538 -10.532 -2.320 1.00 88.00 247 ARG A N 1
ATOM 1835 C CA . ARG A 1 247 ? 24.974 -9.353 -1.647 1.00 88.00 247 ARG A CA 1
ATOM 1836 C C . ARG A 1 247 ? 23.458 -9.429 -1.437 1.00 88.00 247 ARG A C 1
ATOM 1838 O O . ARG A 1 247 ? 22.899 -8.496 -0.868 1.00 88.00 247 ARG A O 1
ATOM 1845 N N . GLY A 1 248 ? 22.795 -10.494 -1.895 1.00 87.12 248 GLY A N 1
ATOM 1846 C CA . GLY A 1 248 ? 21.339 -10.632 -1.816 1.00 87.12 248 GLY A CA 1
ATOM 1847 C C . GLY A 1 248 ? 20.587 -9.607 -2.669 1.00 87.12 248 GLY A C 1
ATOM 1848 O O . GLY A 1 248 ? 19.469 -9.223 -2.331 1.00 87.12 248 GLY A O 1
ATOM 1849 N N . TRP A 1 249 ? 21.206 -9.111 -3.744 1.00 90.56 249 TRP A N 1
ATOM 1850 C CA . TRP A 1 249 ? 20.559 -8.169 -4.652 1.00 90.56 249 TRP A CA 1
ATOM 1851 C C . TRP A 1 249 ? 19.456 -8.866 -5.439 1.00 90.56 249 TRP A C 1
ATOM 1853 O O . TRP A 1 249 ? 19.644 -9.969 -5.946 1.00 90.56 249 TRP A O 1
ATOM 1863 N N . ARG A 1 250 ? 18.317 -8.186 -5.572 1.00 92.38 250 ARG A N 1
ATOM 1864 C CA . ARG A 1 250 ? 17.171 -8.635 -6.363 1.00 92.38 250 ARG A CA 1
ATOM 1865 C C . ARG A 1 250 ? 16.802 -7.543 -7.349 1.00 92.38 250 ARG A C 1
ATOM 1867 O O . ARG A 1 250 ? 16.777 -6.364 -6.995 1.00 92.38 250 ARG A O 1
ATOM 1874 N N . VAL A 1 251 ? 16.517 -7.938 -8.581 1.00 93.94 251 VAL A N 1
ATOM 1875 C CA . VAL A 1 251 ? 15.983 -7.042 -9.603 1.00 93.94 251 VAL A CA 1
ATOM 1876 C C . VAL A 1 251 ? 14.531 -6.752 -9.251 1.00 93.94 251 VAL A C 1
ATOM 1878 O O . VAL A 1 251 ? 13.742 -7.684 -9.118 1.00 93.94 251 VAL A O 1
ATOM 1881 N N . ASN A 1 252 ? 14.171 -5.475 -9.123 1.00 94.88 252 ASN A N 1
ATOM 1882 C CA . ASN A 1 252 ? 12.777 -5.059 -9.036 1.00 94.88 252 ASN A CA 1
ATOM 1883 C C . ASN A 1 252 ? 12.488 -3.938 -10.021 1.00 94.88 252 ASN A C 1
ATOM 1885 O O . ASN A 1 252 ? 13.013 -2.831 -9.911 1.00 94.88 252 ASN A O 1
ATOM 1889 N N . LEU A 1 253 ? 11.591 -4.239 -10.945 1.00 95.94 253 LEU A N 1
ATOM 1890 C CA . LEU A 1 253 ? 11.121 -3.316 -11.961 1.00 95.94 253 LEU A CA 1
ATOM 1891 C C . LEU A 1 253 ? 9.858 -2.560 -11.538 1.00 95.94 253 LEU A C 1
ATOM 1893 O O . LEU A 1 253 ? 9.474 -1.608 -12.204 1.00 95.94 253 LEU A O 1
ATOM 1897 N N . ARG A 1 254 ? 9.216 -2.932 -10.428 1.00 94.69 254 ARG A N 1
ATOM 1898 C CA . ARG A 1 254 ? 7.974 -2.317 -9.947 1.00 94.69 254 ARG A CA 1
ATOM 1899 C C . ARG A 1 254 ? 8.015 -0.792 -9.792 1.00 94.69 254 ARG A C 1
ATOM 1901 O O . ARG A 1 254 ? 6.996 -0.190 -10.112 1.00 94.69 254 ARG A O 1
ATOM 1908 N N . PRO A 1 255 ? 9.116 -0.136 -9.369 1.00 95.56 255 PRO A N 1
ATOM 1909 C CA . PRO A 1 255 ? 9.168 1.330 -9.328 1.00 95.56 255 PRO A CA 1
ATOM 1910 C C . PRO A 1 255 ? 8.878 2.002 -10.681 1.00 95.56 255 PRO A C 1
ATOM 1912 O O . PRO A 1 255 ? 8.432 3.145 -10.717 1.00 95.56 255 PRO A O 1
ATOM 1915 N N . LEU A 1 256 ? 9.064 1.287 -11.800 1.00 95.06 256 LEU A N 1
ATOM 1916 C CA . LEU A 1 256 ? 8.691 1.760 -13.137 1.00 95.06 256 LEU A CA 1
ATOM 1917 C C . LEU A 1 256 ? 7.169 1.824 -13.353 1.00 95.06 256 LEU A C 1
ATOM 1919 O O . LEU A 1 256 ? 6.724 2.472 -14.292 1.00 95.06 256 LEU A O 1
ATOM 1923 N N . ALA A 1 257 ? 6.367 1.176 -12.502 1.00 95.06 257 ALA A N 1
ATOM 1924 C CA . ALA A 1 257 ? 4.906 1.251 -12.540 1.00 95.06 257 ALA A CA 1
ATOM 1925 C C . ALA A 1 257 ? 4.350 2.518 -11.874 1.00 95.06 257 ALA A C 1
ATOM 1927 O O . ALA A 1 257 ? 3.147 2.772 -11.953 1.00 95.06 257 ALA A O 1
ATOM 1928 N N . GLU A 1 258 ? 5.187 3.284 -11.174 1.00 96.62 258 GLU A N 1
ATOM 1929 C CA . GLU A 1 258 ? 4.769 4.504 -10.497 1.00 96.62 258 GLU A CA 1
ATOM 1930 C C . GLU A 1 258 ? 4.460 5.609 -11.514 1.00 96.62 258 GLU A C 1
ATOM 1932 O O . GLU A 1 258 ? 5.254 5.893 -12.412 1.00 96.62 258 GLU A O 1
ATOM 1937 N N . LYS A 1 259 ? 3.310 6.275 -11.354 1.00 96.06 259 LYS A N 1
ATOM 1938 C CA . LYS A 1 259 ? 2.840 7.346 -12.251 1.00 96.06 259 LYS A CA 1
ATOM 1939 C C . LYS A 1 259 ? 3.879 8.460 -12.420 1.00 96.06 259 LYS A C 1
ATOM 1941 O O . LYS A 1 259 ? 4.069 8.955 -13.527 1.00 96.06 259 LYS A O 1
ATOM 1946 N N . GLN A 1 260 ? 4.577 8.823 -11.343 1.00 95.88 260 GLN A N 1
ATOM 1947 C CA . GLN A 1 260 ? 5.633 9.835 -11.384 1.00 95.88 260 GLN A CA 1
ATOM 1948 C C . GLN A 1 260 ? 6.853 9.354 -12.183 1.00 95.88 260 GLN A C 1
ATOM 1950 O O . GLN A 1 260 ? 7.371 10.097 -13.014 1.00 95.88 260 GLN A O 1
ATOM 1955 N N . THR A 1 261 ? 7.285 8.107 -11.981 1.00 95.75 261 THR A N 1
ATOM 1956 C CA . THR A 1 261 ? 8.384 7.501 -12.748 1.00 95.75 261 THR A CA 1
ATOM 1957 C C . THR A 1 261 ? 8.049 7.438 -14.234 1.00 95.75 261 THR A C 1
ATOM 1959 O O . THR A 1 261 ? 8.871 7.822 -15.061 1.00 95.75 261 THR A O 1
ATOM 1962 N N . LEU A 1 262 ? 6.825 7.035 -14.587 1.00 95.69 262 LEU A N 1
ATOM 1963 C CA . LEU A 1 262 ? 6.349 7.035 -15.972 1.00 95.69 262 LEU A CA 1
ATOM 1964 C C . LEU A 1 262 ? 6.366 8.438 -16.590 1.00 95.69 262 LEU A C 1
ATOM 1966 O O . LEU A 1 262 ? 6.812 8.596 -17.726 1.00 95.69 262 LEU A O 1
ATOM 1970 N N . ALA A 1 263 ? 5.938 9.458 -15.842 1.00 96.00 263 ALA A N 1
ATOM 1971 C CA . ALA A 1 263 ? 5.991 10.845 -16.297 1.00 96.00 263 ALA A CA 1
ATOM 1972 C C . ALA A 1 263 ? 7.435 11.307 -16.564 1.00 96.00 263 ALA A C 1
ATOM 1974 O O . ALA A 1 263 ? 7.702 11.924 -17.596 1.00 96.00 263 ALA A O 1
ATOM 1975 N N . TRP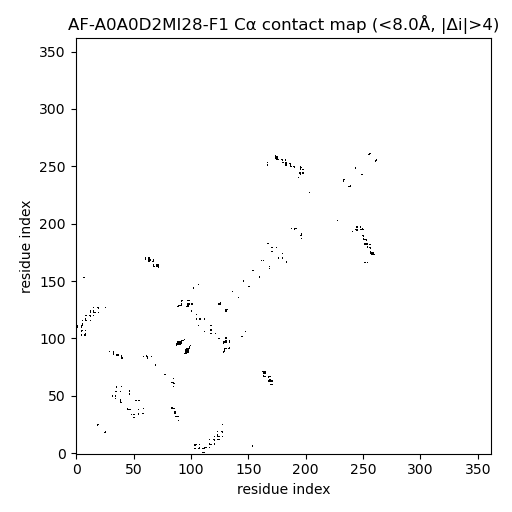 A 1 264 ? 8.382 10.956 -15.688 1.00 97.69 264 TRP A N 1
ATOM 1976 C CA . TRP A 1 264 ? 9.801 11.259 -15.894 1.00 97.69 264 TRP A CA 1
ATOM 1977 C C . TRP A 1 264 ? 10.408 10.515 -17.080 1.00 97.69 264 TRP A C 1
ATOM 1979 O O . TRP A 1 264 ? 11.147 11.120 -17.854 1.00 97.69 264 TRP A O 1
ATOM 1989 N N . LEU A 1 265 ? 10.084 9.232 -17.258 1.00 96.00 265 LEU A N 1
ATOM 1990 C CA . LEU A 1 265 ? 10.541 8.452 -18.410 1.00 96.00 265 LEU A CA 1
ATOM 1991 C C . LEU A 1 265 ? 10.026 9.047 -19.723 1.00 96.00 265 LEU A C 1
ATOM 1993 O O . LEU A 1 265 ? 10.787 9.161 -20.681 1.00 96.00 265 LEU A O 1
ATOM 1997 N N . LEU A 1 266 ? 8.765 9.485 -19.753 1.00 96.94 266 LEU A N 1
ATOM 1998 C CA . LEU A 1 266 ? 8.191 10.169 -20.907 1.00 96.94 266 LEU A CA 1
ATOM 1999 C C . LEU A 1 266 ? 8.892 11.508 -21.176 1.00 96.94 266 LEU A C 1
ATOM 2001 O O . LEU A 1 266 ? 9.263 11.784 -22.315 1.00 96.94 266 LEU A O 1
ATOM 2005 N N . ALA A 1 267 ? 9.119 12.322 -20.141 1.00 97.12 267 ALA A N 1
ATOM 2006 C CA . ALA A 1 267 ? 9.830 13.593 -20.271 1.00 97.12 267 ALA A CA 1
ATOM 2007 C C . ALA A 1 267 ? 11.266 13.398 -20.786 1.00 97.12 267 ALA A C 1
ATOM 2009 O O . ALA A 1 267 ? 11.703 14.111 -21.689 1.00 97.12 267 ALA A O 1
ATOM 2010 N N . ALA A 1 268 ? 11.981 12.398 -20.265 1.00 97.75 268 ALA A N 1
ATOM 2011 C CA . ALA A 1 268 ? 13.321 12.044 -20.718 1.00 97.75 268 ALA A CA 1
ATOM 2012 C C . ALA A 1 268 ? 13.325 11.557 -22.177 1.00 97.75 268 ALA A C 1
ATOM 2014 O O . ALA A 1 268 ? 14.187 11.966 -22.953 1.00 97.75 268 ALA A O 1
ATOM 2015 N N . ALA A 1 269 ? 12.346 10.738 -22.573 1.00 97.56 269 ALA A N 1
ATOM 2016 C CA . ALA A 1 269 ? 12.201 10.272 -23.951 1.00 97.56 269 ALA A CA 1
ATOM 2017 C C . ALA A 1 269 ? 11.915 11.426 -24.924 1.00 97.56 269 ALA A C 1
ATOM 2019 O O . ALA A 1 269 ? 12.511 11.483 -25.997 1.00 97.56 269 ALA A O 1
ATOM 2020 N N . LEU A 1 270 ? 11.057 12.377 -24.540 1.00 98.12 270 LEU A N 1
ATOM 2021 C CA . LEU A 1 270 ? 10.790 13.580 -25.331 1.00 98.12 270 LEU A CA 1
ATOM 2022 C C . LEU A 1 270 ? 12.032 14.461 -25.458 1.00 98.12 270 LEU A C 1
ATOM 2024 O O . LEU A 1 270 ? 12.325 14.945 -26.548 1.00 98.12 270 LEU A O 1
ATOM 2028 N N . LEU A 1 271 ? 12.781 14.647 -24.370 1.00 97.94 271 LEU A N 1
ATOM 2029 C CA . LEU A 1 271 ? 14.027 15.404 -24.397 1.00 97.94 271 LEU A CA 1
ATOM 2030 C C . LEU A 1 271 ? 15.054 14.744 -25.322 1.00 97.94 271 LEU A C 1
ATOM 2032 O O . LEU A 1 271 ? 15.653 15.430 -26.143 1.00 97.94 271 LEU A O 1
ATOM 2036 N N . LEU A 1 272 ? 15.209 13.419 -25.245 1.00 98.06 272 LEU A N 1
ATOM 2037 C CA . LEU A 1 272 ? 16.089 12.661 -26.136 1.00 98.06 272 LEU A CA 1
ATOM 2038 C C . LEU A 1 272 ? 15.646 12.765 -27.602 1.00 98.06 272 LEU A C 1
ATOM 2040 O O . LEU A 1 272 ? 16.467 12.944 -28.495 1.00 98.06 272 LEU A O 1
ATOM 2044 N N . TYR A 1 273 ? 14.344 12.678 -27.863 1.00 97.69 273 TYR A N 1
ATOM 2045 C CA . TYR A 1 273 ? 13.797 12.864 -29.203 1.00 97.69 273 TYR A CA 1
ATOM 2046 C C . TYR A 1 273 ? 14.131 14.258 -29.754 1.00 97.69 273 TYR A C 1
ATOM 2048 O O . TYR A 1 273 ? 14.615 14.383 -30.879 1.00 97.69 273 TYR A O 1
ATOM 2056 N N . TRP A 1 274 ? 13.953 15.302 -28.941 1.00 97.75 274 TRP A N 1
ATOM 2057 C CA . TRP A 1 274 ? 14.294 16.673 -29.313 1.00 97.75 274 TRP A CA 1
ATOM 2058 C C . TRP A 1 274 ? 15.789 16.878 -29.554 1.00 97.75 274 TRP A C 1
ATOM 2060 O O . TRP A 1 274 ? 16.150 17.558 -30.513 1.00 97.75 274 TRP A O 1
ATOM 2070 N N . THR A 1 275 ? 16.668 16.291 -28.738 1.00 97.06 275 THR A N 1
ATOM 2071 C CA . THR A 1 275 ? 18.119 16.400 -28.955 1.00 97.06 275 THR A CA 1
ATOM 2072 C C . THR A 1 275 ? 18.552 15.681 -30.226 1.00 97.06 275 THR A C 1
ATOM 2074 O O . THR A 1 275 ? 19.373 16.214 -30.967 1.00 97.06 275 THR A O 1
ATOM 2077 N N . VAL A 1 276 ? 17.967 14.520 -30.533 1.00 97.44 276 VAL A N 1
ATOM 2078 C CA . VAL A 1 276 ? 18.220 13.810 -31.795 1.00 97.44 276 VAL A CA 1
ATOM 2079 C C . VAL A 1 276 ? 17.735 14.626 -32.990 1.00 97.44 276 VAL A C 1
ATOM 2081 O O . VAL A 1 276 ? 18.485 14.773 -33.950 1.00 97.44 276 VAL A O 1
ATOM 2084 N N . LEU A 1 277 ? 16.533 15.208 -32.937 1.00 96.50 277 LEU A N 1
ATOM 2085 C CA . LEU A 1 277 ? 16.046 16.097 -33.998 1.00 96.50 277 LEU A CA 1
ATOM 2086 C C . LEU A 1 277 ? 16.942 17.325 -34.180 1.00 96.50 277 LEU A C 1
ATOM 2088 O O . LEU A 1 277 ? 17.218 17.728 -35.310 1.00 96.50 277 LEU A O 1
ATOM 2092 N N . TRP A 1 278 ? 17.406 17.916 -33.079 1.00 94.69 278 TRP A N 1
ATOM 2093 C CA . TRP A 1 278 ? 18.321 19.052 -33.110 1.00 94.69 278 TRP A CA 1
ATOM 2094 C C . TRP A 1 278 ? 19.667 18.680 -33.748 1.00 94.69 278 TRP A C 1
ATOM 2096 O O . TRP A 1 278 ? 20.156 19.425 -34.591 1.00 94.69 278 TRP A O 1
ATOM 2106 N N . LEU A 1 279 ? 20.222 17.506 -33.424 1.00 95.19 279 LEU A N 1
ATOM 2107 C CA . LEU A 1 279 ? 21.464 16.991 -34.017 1.00 95.19 279 LEU A CA 1
ATOM 2108 C C . LEU A 1 279 ? 21.309 16.566 -35.485 1.00 95.19 279 LEU A C 1
ATOM 2110 O O . LEU A 1 279 ? 22.252 16.691 -36.260 1.00 95.19 279 LEU A O 1
ATOM 2114 N N . ALA A 1 280 ? 20.144 16.037 -35.860 1.00 95.19 280 ALA A N 1
ATOM 2115 C CA . ALA A 1 280 ? 19.850 15.592 -37.221 1.00 95.19 280 ALA A CA 1
ATOM 2116 C C . ALA A 1 280 ? 19.436 16.740 -38.152 1.00 95.19 280 ALA A C 1
ATOM 2118 O O . ALA A 1 280 ? 19.403 16.565 -39.371 1.00 95.19 280 ALA A O 1
ATOM 2119 N N . SER A 1 281 ? 19.104 17.907 -37.597 1.00 92.38 281 SER A N 1
ATOM 2120 C CA . SER A 1 281 ? 18.829 19.095 -38.395 1.00 92.38 281 SER A CA 1
ATOM 2121 C C . SER A 1 281 ? 20.106 19.480 -39.146 1.00 92.38 281 SER A C 1
ATOM 2123 O O . SER A 1 281 ? 21.149 19.631 -38.504 1.00 92.38 281 SER A O 1
ATOM 2125 N N . PRO A 1 282 ? 20.067 19.627 -40.487 1.00 88.25 282 PRO A N 1
ATOM 2126 C CA . PRO A 1 282 ? 21.252 20.011 -41.236 1.00 88.25 282 PRO A CA 1
ATOM 2127 C C . PRO A 1 282 ? 21.793 21.327 -40.668 1.00 88.25 282 PRO A C 1
ATOM 2129 O O . PRO A 1 282 ? 20.990 22.191 -40.280 1.00 88.25 282 PRO A O 1
ATOM 2132 N N . PRO A 1 283 ? 23.128 21.502 -40.606 1.00 77.25 283 PRO A N 1
ATOM 2133 C CA . PRO A 1 283 ? 23.691 22.805 -40.296 1.00 77.25 283 PRO A CA 1
ATOM 2134 C C . PRO A 1 283 ? 23.023 23.790 -41.250 1.00 77.25 283 PRO A C 1
ATOM 2136 O O . PRO A 1 283 ? 23.008 23.563 -42.458 1.00 77.25 283 PRO A O 1
ATOM 2139 N N . ARG A 1 284 ? 22.367 24.822 -40.709 1.00 74.38 284 ARG A N 1
ATOM 2140 C CA . ARG A 1 284 ? 21.745 25.873 -41.518 1.00 74.38 284 ARG A CA 1
ATOM 2141 C C . ARG A 1 284 ? 22.859 26.564 -42.305 1.00 74.38 284 ARG A C 1
ATOM 2143 O O . ARG A 1 284 ? 23.454 27.523 -41.820 1.00 74.38 284 ARG A O 1
ATOM 2150 N N . GLU A 1 285 ? 23.171 26.039 -43.486 1.00 67.94 285 GLU A N 1
ATOM 2151 C CA . GLU A 1 285 ? 24.099 26.638 -44.434 1.00 67.94 285 GLU A CA 1
ATOM 2152 C C . GLU A 1 285 ? 23.551 28.024 -44.788 1.00 67.94 285 GLU A C 1
ATOM 2154 O O . GLU A 1 285 ? 22.479 28.159 -45.373 1.00 67.94 285 GLU A O 1
ATOM 2159 N N . GLY A 1 286 ? 24.257 29.070 -44.356 1.00 53.50 286 GLY A N 1
ATOM 2160 C CA . GLY A 1 286 ? 24.010 30.441 -44.808 1.00 53.50 286 GLY A CA 1
ATOM 2161 C C . GLY A 1 286 ? 23.245 31.371 -43.864 1.00 53.50 286 GLY A C 1
ATOM 2162 O O . GLY A 1 286 ? 22.970 32.502 -44.249 1.00 53.50 286 GLY A O 1
ATOM 2163 N N . GLY A 1 287 ? 22.936 30.972 -42.629 1.00 53.47 287 GLY A N 1
ATOM 2164 C CA . GLY A 1 287 ? 22.441 31.903 -41.608 1.00 53.47 287 GLY A CA 1
ATOM 2165 C C . GLY A 1 287 ? 23.566 32.342 -40.679 1.00 53.47 287 GLY A C 1
ATOM 2166 O O . GLY A 1 287 ? 23.709 31.769 -39.602 1.00 53.47 287 GLY A O 1
ATOM 2167 N N . GLY A 1 288 ? 24.388 33.308 -41.092 1.00 49.38 288 GLY A N 1
ATOM 2168 C CA . GLY A 1 288 ? 25.447 33.870 -40.255 1.00 49.38 288 GLY A CA 1
ATOM 2169 C C . GLY A 1 288 ? 24.896 34.383 -38.921 1.00 49.38 288 GLY A C 1
ATOM 2170 O O . GLY A 1 288 ? 24.338 35.472 -38.850 1.00 49.38 288 GLY A O 1
ATOM 2171 N N . TRP A 1 289 ? 25.108 33.625 -37.842 1.00 53.00 289 TRP A N 1
ATOM 2172 C CA . TRP A 1 289 ? 24.871 34.080 -36.463 1.00 53.00 289 TRP A CA 1
ATOM 2173 C C . TRP A 1 289 ? 25.788 35.257 -36.065 1.00 53.00 289 TRP A C 1
ATOM 2175 O O . TRP A 1 289 ? 25.617 35.823 -34.990 1.00 53.00 289 TRP A O 1
ATOM 2185 N N . GLY A 1 290 ? 26.752 35.624 -36.921 1.00 50.62 290 GLY A N 1
ATOM 2186 C CA . GLY A 1 290 ? 27.686 36.731 -36.714 1.00 50.62 290 GLY A CA 1
ATOM 2187 C C . GLY A 1 290 ? 27.162 38.113 -37.116 1.00 50.62 290 GLY A C 1
ATOM 2188 O O . GLY A 1 290 ? 27.520 39.083 -36.459 1.00 50.62 290 GLY A O 1
ATOM 2189 N N . ASP A 1 291 ? 26.270 38.217 -38.109 1.00 48.41 291 ASP A N 1
ATOM 2190 C CA . ASP A 1 291 ? 25.892 39.529 -38.673 1.00 48.41 291 ASP A CA 1
ATOM 2191 C C . ASP A 1 291 ? 24.493 40.008 -38.245 1.00 48.41 291 ASP A C 1
ATOM 2193 O O . ASP A 1 291 ? 24.186 41.193 -38.331 1.00 48.41 291 ASP A O 1
ATOM 2197 N N . ALA A 1 292 ? 23.671 39.126 -37.666 1.00 47.91 292 ALA A N 1
ATOM 2198 C CA . ALA A 1 292 ? 22.428 39.503 -36.980 1.00 47.91 292 ALA A CA 1
ATOM 2199 C C . ALA A 1 292 ? 22.642 39.882 -35.495 1.00 47.91 292 ALA A C 1
ATOM 2201 O O . ALA A 1 292 ? 21.679 40.059 -34.753 1.00 47.91 292 ALA A O 1
ATOM 2202 N N . ALA A 1 293 ? 23.897 40.000 -35.044 1.00 48.97 293 ALA A N 1
ATOM 2203 C CA . ALA A 1 293 ? 24.239 40.469 -33.699 1.00 48.97 293 ALA A CA 1
ATOM 2204 C C . ALA A 1 293 ? 24.350 42.006 -33.599 1.00 48.97 293 ALA A C 1
ATOM 2206 O O . ALA A 1 293 ? 24.415 42.534 -32.490 1.00 48.97 293 ALA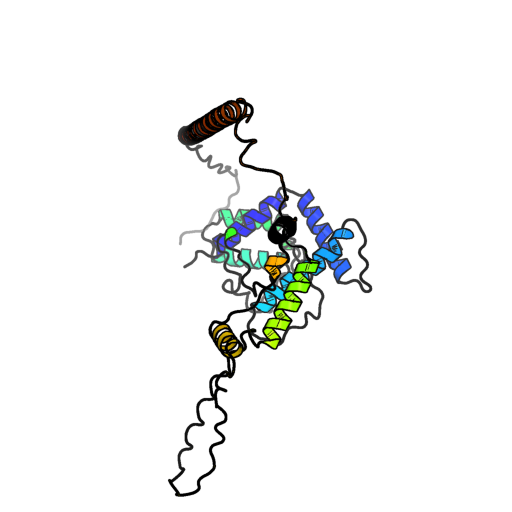 A O 1
ATOM 2207 N N . ALA A 1 294 ? 24.350 42.732 -34.725 1.00 49.78 294 ALA A N 1
ATOM 2208 C CA . ALA A 1 294 ? 24.457 44.195 -34.732 1.00 49.78 294 ALA A CA 1
ATOM 2209 C C . ALA A 1 294 ? 23.101 44.926 -34.652 1.00 49.78 294 ALA A C 1
ATOM 2211 O O . ALA A 1 294 ? 23.060 46.086 -34.255 1.00 49.78 294 ALA A O 1
ATOM 2212 N N . GLU A 1 295 ? 21.990 44.243 -34.938 1.00 49.75 295 GLU A N 1
ATOM 2213 C CA . GLU A 1 295 ? 20.626 44.757 -34.738 1.00 49.75 295 GLU A CA 1
ATOM 2214 C C . GLU A 1 295 ? 19.810 43.788 -33.873 1.00 49.75 295 GLU A C 1
ATOM 2216 O O . GLU A 1 295 ? 18.689 43.395 -34.191 1.00 49.75 295 GLU A O 1
ATOM 2221 N N . ALA A 1 296 ? 20.370 43.382 -32.731 1.00 50.28 296 ALA A N 1
ATOM 2222 C CA . ALA A 1 296 ? 19.522 42.890 -31.656 1.00 50.28 296 ALA A CA 1
ATOM 2223 C C . ALA A 1 296 ? 18.627 44.062 -31.206 1.00 50.28 296 ALA A C 1
ATOM 2225 O O . ALA A 1 296 ? 19.156 45.127 -30.871 1.00 50.28 296 ALA A O 1
ATOM 2226 N N . PRO A 1 297 ? 17.289 43.920 -31.183 1.00 57.06 297 PRO A N 1
ATOM 2227 C CA . PRO A 1 297 ? 16.427 44.974 -30.678 1.00 57.06 297 PRO A CA 1
ATOM 2228 C C . PRO A 1 297 ? 16.856 45.272 -29.242 1.00 57.06 297 PRO A C 1
ATOM 2230 O O . PRO A 1 297 ? 16.869 44.382 -28.388 1.00 57.06 297 PRO A O 1
ATOM 2233 N N . ALA A 1 298 ? 17.186 46.533 -28.961 1.00 57.53 298 ALA A N 1
ATOM 2234 C CA . ALA A 1 298 ? 17.596 47.013 -27.639 1.00 57.53 298 ALA A CA 1
ATOM 2235 C C . ALA A 1 298 ? 16.596 46.668 -26.501 1.00 57.53 298 ALA A C 1
ATOM 2237 O O . ALA A 1 298 ? 16.896 46.859 -25.325 1.00 57.53 298 ALA A O 1
ATOM 2238 N N . GLY A 1 299 ? 15.426 46.103 -26.824 1.00 59.62 299 GLY A N 1
ATOM 2239 C CA . GLY A 1 299 ? 14.450 45.572 -25.874 1.00 59.62 299 GLY A CA 1
ATOM 2240 C C . GLY A 1 299 ? 14.876 44.307 -25.112 1.00 59.62 299 GLY A C 1
ATOM 2241 O O . GLY A 1 299 ? 14.345 44.073 -24.028 1.00 59.62 299 GLY A O 1
ATOM 2242 N N . GLY A 1 300 ? 15.845 43.515 -25.594 1.00 68.44 300 GLY A N 1
ATOM 2243 C CA . GLY A 1 300 ? 16.255 42.270 -24.916 1.00 68.44 300 GLY A CA 1
ATOM 2244 C C . GLY A 1 300 ? 16.880 42.496 -23.531 1.00 68.44 300 GLY A C 1
ATOM 2245 O O . GLY A 1 300 ? 16.529 41.820 -22.563 1.00 68.44 300 GLY A O 1
ATOM 2246 N N . GLN A 1 301 ? 17.743 43.510 -23.398 1.00 77.62 301 GLN A N 1
ATOM 2247 C CA . GLN A 1 301 ? 18.323 43.877 -22.099 1.00 77.62 301 GLN A CA 1
ATOM 2248 C C . GLN A 1 301 ? 17.277 44.464 -21.147 1.00 77.62 301 GLN A C 1
ATOM 2250 O O . GLN A 1 301 ? 17.308 44.191 -19.947 1.00 77.62 301 GLN A O 1
ATOM 2255 N N . GLN A 1 302 ? 16.319 45.234 -21.667 1.00 83.62 302 GLN A N 1
ATOM 2256 C CA . GLN A 1 302 ? 15.265 45.822 -20.845 1.00 83.62 302 GLN A CA 1
ATOM 2257 C C . GLN A 1 302 ? 14.317 44.746 -20.299 1.00 83.62 302 GLN A C 1
ATOM 2259 O O . GLN A 1 302 ? 13.952 44.787 -19.124 1.00 83.62 302 GLN A O 1
ATOM 2264 N N . GLN A 1 303 ? 13.982 43.739 -21.110 1.00 85.00 303 GLN A N 1
ATOM 2265 C CA . GLN A 1 303 ? 13.166 42.605 -20.679 1.00 85.00 303 GLN A CA 1
ATOM 2266 C C . GLN A 1 303 ? 13.892 41.742 -19.638 1.00 85.00 303 GLN A C 1
ATOM 2268 O O . GLN A 1 303 ? 13.288 41.334 -18.647 1.00 85.00 303 GLN A O 1
ATOM 2273 N N . GLN A 1 304 ? 15.201 41.527 -19.799 1.00 86.69 304 GLN A N 1
ATOM 2274 C CA . GLN A 1 304 ? 15.999 40.786 -18.822 1.00 86.69 304 GLN A CA 1
ATOM 2275 C C . GLN A 1 304 ? 16.094 41.521 -17.475 1.00 86.69 304 GLN A C 1
ATOM 2277 O O . GLN A 1 304 ? 15.946 40.901 -16.422 1.00 86.69 304 GLN A O 1
ATOM 2282 N N . GLN A 1 305 ? 16.256 42.848 -17.493 1.00 90.31 305 GLN A N 1
ATOM 2283 C CA . GLN A 1 305 ? 16.231 43.661 -16.275 1.00 90.31 305 GLN A CA 1
ATOM 2284 C C . GLN A 1 305 ? 14.849 43.672 -15.607 1.00 90.31 305 GLN A C 1
ATOM 2286 O O . GLN A 1 305 ? 14.763 43.659 -14.381 1.00 90.31 305 GLN A O 1
ATOM 2291 N N . GLN A 1 306 ? 13.757 43.694 -16.380 1.00 91.88 306 GLN A N 1
ATOM 2292 C CA . GLN A 1 306 ? 12.404 43.585 -15.820 1.00 91.88 306 GLN A CA 1
ATOM 2293 C C . GLN A 1 306 ? 12.183 42.224 -15.157 1.00 91.88 306 GLN A C 1
ATOM 2295 O O . GLN A 1 306 ? 11.634 42.167 -14.059 1.00 91.88 306 GLN A O 1
ATOM 2300 N N . TRP A 1 307 ? 12.662 41.146 -15.780 1.00 91.62 307 TRP A N 1
ATOM 2301 C CA . TRP A 1 307 ? 12.570 39.804 -15.213 1.00 91.62 307 TRP A CA 1
ATOM 2302 C C . TRP A 1 307 ? 13.362 39.676 -13.906 1.00 91.62 307 TRP A C 1
ATOM 2304 O O . TRP A 1 307 ? 12.846 39.133 -12.932 1.00 91.62 307 TRP A O 1
ATOM 2314 N N . GLN A 1 308 ? 14.572 40.244 -13.841 1.00 95.19 308 GLN A N 1
ATOM 2315 C CA . GLN A 1 308 ? 15.366 40.277 -12.606 1.00 95.19 308 GLN A CA 1
ATOM 2316 C C . GLN A 1 308 ? 14.639 41.018 -11.478 1.00 95.19 308 GLN A C 1
ATOM 2318 O O . GLN A 1 308 ? 14.535 40.481 -10.378 1.00 95.19 308 GLN A O 1
ATOM 2323 N N . ARG A 1 309 ? 14.043 42.186 -11.759 1.00 96.00 309 ARG A N 1
ATOM 2324 C CA . ARG A 1 309 ? 13.263 42.933 -10.756 1.00 96.00 309 ARG A CA 1
ATOM 2325 C C . ARG A 1 309 ? 12.038 42.160 -10.273 1.00 96.00 309 ARG A C 1
ATOM 2327 O O . ARG A 1 309 ? 11.772 42.141 -9.076 1.00 96.00 309 ARG A O 1
ATOM 2334 N N . GLN A 1 310 ? 11.306 41.505 -11.177 1.00 95.81 310 GLN A N 1
ATOM 2335 C CA . GLN A 1 310 ? 10.161 40.668 -10.796 1.00 95.81 310 GLN A CA 1
ATOM 2336 C C . GLN A 1 310 ? 10.594 39.477 -9.937 1.00 95.81 310 GLN A C 1
ATOM 2338 O O . GLN A 1 310 ? 9.923 39.135 -8.966 1.00 95.81 310 GLN A O 1
ATOM 2343 N N . TRP A 1 311 ? 11.731 38.861 -10.261 1.00 92.69 311 TRP A N 1
ATOM 2344 C CA . TRP A 1 311 ? 12.261 37.737 -9.497 1.00 92.69 311 TRP A CA 1
ATOM 2345 C C . TRP A 1 311 ? 12.714 38.156 -8.092 1.00 92.69 311 TRP A C 1
ATOM 2347 O O . TRP A 1 311 ? 12.402 37.474 -7.114 1.00 92.69 311 TRP A O 1
ATOM 2357 N N . GLU A 1 312 ? 13.392 39.299 -7.973 1.00 96.75 312 GLU A N 1
ATOM 2358 C CA . GLU A 1 312 ? 13.777 39.890 -6.687 1.00 96.75 312 GLU A CA 1
ATOM 2359 C C . GLU A 1 312 ? 12.553 40.262 -5.844 1.00 96.75 312 GLU A C 1
ATOM 2361 O O . GLU A 1 312 ? 12.510 39.940 -4.655 1.00 96.75 312 GLU A O 1
ATOM 2366 N N . GLN A 1 313 ? 11.527 40.860 -6.457 1.00 97.06 313 GLN A N 1
ATOM 2367 C CA . GLN A 1 313 ? 10.268 41.176 -5.784 1.00 97.06 313 GLN A CA 1
ATOM 2368 C C . GLN A 1 313 ? 9.587 39.907 -5.256 1.00 97.06 313 GLN A C 1
ATOM 2370 O O . GLN A 1 313 ? 9.202 39.850 -4.090 1.00 97.06 313 GLN A O 1
ATOM 2375 N N . HIS A 1 314 ? 9.520 38.852 -6.069 1.00 95.81 314 HIS A N 1
ATOM 2376 C CA . HIS A 1 314 ? 8.916 37.587 -5.658 1.00 95.81 314 HIS A CA 1
ATOM 2377 C C . HIS A 1 314 ? 9.703 36.890 -4.533 1.00 95.81 314 HIS A C 1
ATOM 2379 O O . HIS A 1 314 ? 9.122 36.254 -3.652 1.00 95.81 314 HIS A O 1
ATOM 2385 N N . GLN A 1 315 ? 11.035 37.017 -4.517 1.00 94.44 315 GLN A N 1
ATOM 2386 C CA . GLN A 1 315 ? 11.853 36.536 -3.399 1.00 94.44 315 GLN A CA 1
ATOM 2387 C C . GLN A 1 315 ? 11.574 37.306 -2.109 1.00 94.44 315 GLN A C 1
ATOM 2389 O O . GLN A 1 315 ? 11.429 36.686 -1.054 1.00 94.44 315 GLN A O 1
ATOM 2394 N N . GLN A 1 316 ? 11.466 38.634 -2.186 1.00 97.25 316 GLN A N 1
ATOM 2395 C CA . GLN A 1 316 ? 11.131 39.464 -1.029 1.00 97.25 316 GLN A CA 1
ATOM 2396 C C . GLN A 1 316 ? 9.736 39.133 -0.488 1.00 97.25 316 GLN A C 1
ATOM 2398 O O . GLN A 1 316 ? 9.582 38.965 0.720 1.00 97.25 316 GLN A O 1
ATOM 2403 N N . GLU A 1 317 ? 8.743 38.944 -1.361 1.00 97.12 317 GLU A N 1
ATOM 2404 C CA . GLU A 1 317 ? 7.394 38.513 -0.969 1.00 97.12 317 GLU A CA 1
ATOM 2405 C C . GLU A 1 317 ? 7.409 37.160 -0.249 1.00 97.12 317 GLU A C 1
ATOM 2407 O O . GLU A 1 317 ? 6.766 37.014 0.790 1.00 97.12 317 GLU A O 1
ATOM 2412 N N . ARG A 1 318 ? 8.188 36.178 -0.728 1.00 95.06 318 ARG A N 1
ATOM 2413 C CA . ARG A 1 318 ? 8.314 34.880 -0.040 1.00 95.06 318 ARG A CA 1
ATOM 2414 C C . ARG A 1 318 ? 8.936 35.002 1.347 1.00 95.06 318 ARG A C 1
ATOM 2416 O O . ARG A 1 318 ? 8.487 34.316 2.263 1.00 95.06 318 ARG A O 1
ATOM 2423 N N . GLN A 1 319 ? 9.934 35.867 1.514 1.00 96.31 319 GLN A N 1
ATOM 2424 C CA . GLN A 1 319 ? 10.541 36.114 2.825 1.00 96.31 319 GLN A CA 1
ATOM 2425 C C . GLN A 1 319 ? 9.560 36.807 3.777 1.00 96.31 319 GLN A C 1
ATOM 2427 O O . GLN A 1 319 ? 9.441 36.398 4.931 1.00 96.31 319 GLN A O 1
ATOM 2432 N N . GLN A 1 320 ? 8.810 37.804 3.297 1.00 97.62 320 GLN A N 1
ATOM 2433 C CA . GLN A 1 320 ? 7.770 38.465 4.092 1.00 97.62 320 GLN A CA 1
ATOM 2434 C C . GLN A 1 320 ? 6.665 37.487 4.496 1.00 97.62 320 GLN A C 1
ATOM 2436 O O . GLN A 1 320 ? 6.250 37.472 5.654 1.00 97.62 320 GLN A O 1
ATOM 2441 N N . TRP A 1 321 ? 6.236 36.621 3.575 1.00 97.00 321 TRP A N 1
ATOM 2442 C CA . TRP A 1 321 ? 5.230 35.601 3.854 1.00 97.00 321 TRP A CA 1
ATOM 2443 C C . TRP A 1 321 ? 5.711 34.603 4.915 1.00 97.00 321 TRP A C 1
ATOM 2445 O O . TRP A 1 321 ? 4.966 34.287 5.839 1.00 97.00 321 TRP A O 1
ATOM 2455 N N . GLN A 1 322 ? 6.971 34.158 4.841 1.00 96.50 322 GLN A N 1
ATOM 2456 C CA . GLN A 1 322 ? 7.568 33.293 5.866 1.00 96.50 322 GLN A CA 1
ATOM 2457 C C . GLN A 1 322 ? 7.600 33.972 7.239 1.00 96.50 322 GLN A C 1
ATOM 2459 O O . GLN A 1 322 ? 7.161 33.373 8.217 1.00 96.50 322 GLN A O 1
ATOM 2464 N N . GLN A 1 323 ? 8.031 35.234 7.313 1.00 97.00 323 GLN A N 1
ATOM 2465 C CA . GLN A 1 323 ? 8.046 35.982 8.575 1.00 97.00 323 GLN A CA 1
ATOM 2466 C C . GLN A 1 323 ? 6.636 36.176 9.149 1.00 97.00 323 GLN A C 1
ATOM 2468 O O . GLN A 1 323 ? 6.430 36.036 10.355 1.00 97.00 323 GLN A O 1
ATOM 2473 N N . GLN A 1 324 ? 5.649 36.472 8.300 1.00 97.31 324 GLN A N 1
ATOM 2474 C CA . GLN A 1 324 ? 4.258 36.622 8.726 1.00 97.31 324 GLN A CA 1
ATOM 2475 C C . GLN A 1 324 ? 3.688 35.298 9.248 1.00 97.31 324 GLN A C 1
ATOM 2477 O O . GLN A 1 324 ? 3.003 35.275 10.272 1.00 97.31 324 GLN A O 1
ATOM 2482 N N . TYR A 1 325 ? 4.004 34.193 8.575 1.00 96.12 325 TYR A N 1
ATOM 2483 C CA . TYR A 1 325 ? 3.593 32.858 8.984 1.00 96.12 325 TYR A CA 1
ATOM 2484 C C . TYR A 1 325 ? 4.209 32.461 10.335 1.00 96.12 325 TYR A C 1
ATOM 2486 O O . TYR A 1 325 ? 3.499 31.995 11.228 1.00 96.12 325 TYR A O 1
ATOM 2494 N N . GLU A 1 326 ? 5.503 32.723 10.533 1.00 96.06 326 GLU A N 1
ATOM 2495 C CA . GLU A 1 326 ? 6.183 32.496 11.813 1.00 96.06 326 GLU A CA 1
ATOM 2496 C C . GLU A 1 326 ? 5.581 33.336 12.945 1.00 96.06 326 GLU A C 1
ATOM 2498 O O . GLU A 1 326 ? 5.332 32.814 14.034 1.00 96.06 326 GLU A O 1
ATOM 2503 N N . GLN A 1 327 ? 5.276 34.615 12.697 1.00 97.00 327 GLN A N 1
ATOM 2504 C CA . GLN A 1 327 ? 4.590 35.455 13.684 1.00 97.00 327 GLN A CA 1
ATOM 2505 C C . GLN A 1 327 ? 3.206 34.904 14.036 1.00 97.00 327 GLN A C 1
ATOM 2507 O O . GLN A 1 327 ? 2.833 34.887 15.210 1.00 97.00 327 GLN A O 1
ATOM 2512 N N . GLN A 1 328 ? 2.452 34.417 13.050 1.00 96.75 328 GLN A N 1
ATOM 2513 C CA . GLN A 1 328 ? 1.127 33.849 13.284 1.00 96.75 328 GLN A CA 1
ATOM 2514 C C . GLN A 1 328 ? 1.204 32.564 14.123 1.00 96.75 328 GLN A C 1
ATOM 2516 O O . GLN A 1 328 ? 0.411 32.391 15.052 1.00 96.75 328 GLN A O 1
ATOM 2521 N N . GLN A 1 329 ? 2.200 31.706 13.876 1.00 94.69 329 GLN A N 1
ATOM 2522 C CA . GLN A 1 329 ? 2.448 30.536 14.721 1.00 94.69 329 GLN A CA 1
ATOM 2523 C C . GLN A 1 329 ? 2.830 30.924 16.153 1.00 94.69 329 GLN A C 1
ATOM 2525 O O . GLN A 1 329 ? 2.307 30.345 17.107 1.00 94.69 329 GLN A O 1
ATOM 2530 N N . GLN A 1 330 ? 3.693 31.930 16.332 1.00 96.12 330 GLN A N 1
ATOM 2531 C CA . GLN A 1 330 ? 4.057 32.410 17.667 1.00 96.12 330 GLN A CA 1
ATOM 2532 C C . GLN A 1 330 ? 2.850 32.980 18.420 1.00 96.12 330 GLN A C 1
ATOM 2534 O O . GLN A 1 330 ? 2.698 32.716 19.613 1.00 96.12 330 GLN A O 1
ATOM 2539 N N . GLN A 1 331 ? 1.957 33.705 17.741 1.00 95.56 331 GLN A N 1
ATOM 2540 C CA . GLN A 1 331 ? 0.721 34.204 18.347 1.00 95.56 331 GLN A CA 1
ATOM 2541 C C . GLN A 1 331 ? -0.212 33.063 18.763 1.00 95.56 331 GLN A C 1
ATOM 2543 O O . GLN A 1 331 ? -0.714 33.077 19.886 1.00 95.56 331 GLN A O 1
ATOM 2548 N N . GLN A 1 332 ? -0.406 32.046 17.916 1.00 93.12 332 GLN A N 1
ATOM 2549 C CA . GLN A 1 332 ? -1.196 30.865 18.287 1.00 93.12 332 GLN A CA 1
ATOM 2550 C C . GLN A 1 332 ? -0.595 30.137 19.492 1.00 93.12 332 GLN A C 1
ATOM 2552 O O . GLN A 1 332 ? -1.317 29.760 20.415 1.00 93.12 332 GLN A O 1
ATOM 2557 N N . TYR A 1 333 ? 0.730 29.995 19.527 1.00 92.62 333 TYR A N 1
ATOM 2558 C CA . TYR A 1 333 ? 1.427 29.378 20.649 1.00 92.62 333 TYR A CA 1
ATOM 2559 C C . TYR A 1 333 ? 1.259 30.179 21.951 1.00 92.62 333 TYR A C 1
ATOM 2561 O O . TYR A 1 333 ? 1.008 29.607 23.014 1.00 92.62 333 TYR A O 1
ATOM 2569 N N . GLN A 1 334 ? 1.331 31.512 21.886 1.00 94.88 334 GLN A N 1
ATOM 2570 C CA . GLN A 1 334 ? 1.077 32.371 23.044 1.00 94.88 334 GLN A CA 1
ATOM 2571 C C . GLN A 1 334 ? -0.381 32.301 23.511 1.00 94.88 334 GLN A C 1
ATOM 2573 O O . GLN A 1 334 ? -0.614 32.231 24.717 1.00 94.88 334 GLN A O 1
ATOM 2578 N N . GLN A 1 335 ? -1.354 32.254 22.594 1.00 92.19 335 GLN A N 1
ATOM 2579 C CA . GLN A 1 335 ? -2.767 32.073 22.945 1.00 92.19 335 GLN A CA 1
ATOM 2580 C C . GLN A 1 335 ? -3.003 30.737 23.654 1.00 92.19 335 GLN A C 1
ATOM 2582 O O . GLN A 1 335 ? -3.684 30.702 24.675 1.00 92.19 335 GLN A O 1
ATOM 2587 N N . GLN A 1 336 ? -2.380 29.652 23.184 1.00 88.62 336 GLN A N 1
ATOM 2588 C CA . GLN A 1 336 ? -2.455 28.350 23.853 1.00 88.62 336 GLN A CA 1
ATOM 2589 C C . GLN A 1 336 ? -1.820 28.370 25.250 1.00 88.62 336 GLN A C 1
ATOM 2591 O O . GLN A 1 336 ? -2.320 27.704 26.150 1.00 88.62 336 GLN A O 1
ATOM 2596 N N . ARG A 1 337 ? -0.752 29.154 25.467 1.00 90.50 337 ARG A N 1
ATOM 2597 C CA . ARG A 1 337 ? -0.157 29.323 26.806 1.00 90.50 337 ARG A CA 1
ATOM 2598 C C . ARG A 1 337 ? -0.975 30.202 27.746 1.00 90.50 337 ARG A C 1
ATOM 2600 O O . ARG A 1 337 ? -0.886 30.013 28.955 1.00 90.50 337 ARG A O 1
ATOM 2607 N N . GLN A 1 338 ? -1.697 31.186 27.214 1.00 90.88 338 GLN A N 1
ATOM 2608 C CA . GLN A 1 338 ? -2.541 32.075 28.012 1.00 90.88 338 GLN A CA 1
ATOM 2609 C C . GLN A 1 338 ? -3.895 31.461 28.343 1.00 90.88 338 GLN A C 1
ATOM 2611 O O . GLN A 1 338 ? -4.529 31.929 29.284 1.00 90.88 338 GLN A O 1
ATOM 2616 N N . GLN A 1 339 ? -4.332 30.425 27.620 1.00 81.69 339 GLN A N 1
ATOM 2617 C CA . GLN A 1 339 ? -5.457 29.623 28.073 1.00 81.69 339 GLN A CA 1
ATOM 2618 C C . GLN A 1 339 ? -5.058 29.005 29.417 1.00 81.69 339 GLN A C 1
ATOM 2620 O O . GLN A 1 339 ? -4.158 28.158 29.449 1.00 81.69 339 GLN A O 1
ATOM 2625 N N . PRO A 1 340 ? -5.668 29.443 30.539 1.00 75.75 340 PRO A N 1
ATOM 2626 C CA . PRO A 1 340 ? -5.424 28.790 31.807 1.00 75.75 340 PRO A CA 1
ATOM 2627 C C . PRO A 1 340 ? -5.741 27.311 31.595 1.00 75.75 340 PRO A C 1
ATOM 2629 O O . PRO A 1 340 ? -6.706 27.016 30.878 1.00 75.75 340 PRO A O 1
ATOM 2632 N N . PRO A 1 341 ? -4.931 26.385 32.145 1.00 73.06 341 PRO A N 1
ATOM 2633 C CA . PRO A 1 341 ? -5.245 24.970 32.066 1.00 73.06 341 PRO A CA 1
ATOM 2634 C C . PRO A 1 341 ? -6.692 24.837 32.512 1.00 73.06 341 PRO A C 1
ATOM 2636 O O . PRO A 1 341 ? -7.006 25.175 33.655 1.00 73.06 341 PRO A O 1
ATOM 2639 N N . GLN A 1 342 ? -7.568 24.471 31.566 1.00 66.88 342 GLN A N 1
ATOM 2640 C CA . GLN A 1 342 ? -8.986 24.292 31.834 1.00 66.88 342 GLN A CA 1
ATOM 2641 C C . GLN A 1 342 ? -9.027 23.438 33.094 1.0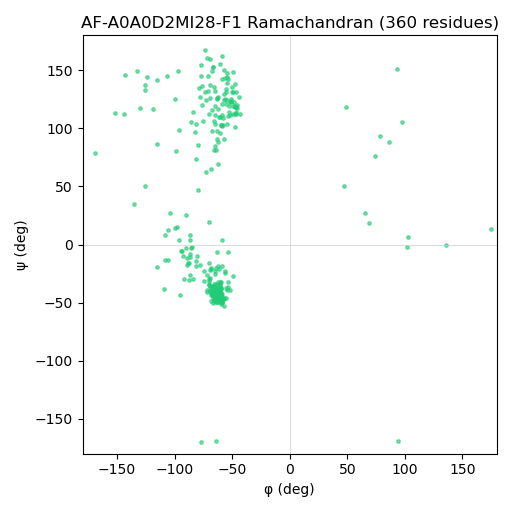0 66.88 342 GLN A C 1
ATOM 2643 O O . GLN A 1 342 ? -8.404 22.364 33.073 1.00 66.88 342 GLN A O 1
ATOM 2648 N N . PRO A 1 343 ? -9.608 23.932 34.208 1.00 60.78 343 PRO A N 1
ATOM 2649 C CA . PRO A 1 343 ? -9.721 23.126 35.403 1.00 60.78 343 PRO A CA 1
ATOM 2650 C C . PRO A 1 343 ? -10.377 21.860 34.906 1.00 60.78 343 PRO A C 1
ATOM 2652 O O . PRO A 1 343 ? -11.460 21.911 34.326 1.00 60.78 343 PRO A O 1
ATOM 2655 N N . ARG A 1 344 ? -9.624 20.760 34.969 1.00 54.09 344 ARG A N 1
ATOM 2656 C CA . ARG A 1 344 ? -10.080 19.458 34.520 1.00 54.09 344 ARG A CA 1
ATOM 2657 C C . ARG A 1 344 ? -11.279 19.224 35.409 1.00 54.09 344 ARG A C 1
ATOM 2659 O O . ARG A 1 344 ? -11.082 18.925 36.584 1.00 54.09 344 ARG A O 1
ATOM 2666 N N . VAL A 1 345 ? -12.475 19.535 34.904 1.00 56.22 345 VAL A N 1
ATOM 2667 C CA . VAL A 1 345 ? -13.712 19.379 35.646 1.00 56.22 345 VAL A CA 1
ATOM 2668 C C . VAL A 1 345 ? -13.743 17.888 35.857 1.00 56.22 345 VAL A C 1
ATOM 2670 O O . VAL A 1 345 ? -14.011 17.113 34.941 1.00 56.22 345 VAL A O 1
ATOM 2673 N N . GLN A 1 346 ? -13.292 17.490 37.041 1.00 52.47 346 GLN A N 1
ATOM 2674 C CA . GLN A 1 346 ? -13.497 16.175 37.574 1.00 52.47 346 GLN A CA 1
ATOM 2675 C C . GLN A 1 346 ? -15.000 16.125 37.764 1.00 52.47 346 GLN A C 1
ATOM 2677 O O . GLN A 1 346 ? -15.522 16.423 38.831 1.00 52.47 346 GLN A O 1
ATOM 2682 N N . GLN A 1 347 ? -15.704 15.844 36.674 1.00 49.53 347 GLN A N 1
ATOM 2683 C CA . GLN A 1 347 ? -17.101 15.493 36.678 1.00 49.53 347 GLN A CA 1
ATOM 2684 C C . GLN A 1 347 ? -17.157 14.068 37.239 1.00 49.53 347 GLN A C 1
ATOM 2686 O O . GLN A 1 347 ? -17.522 13.119 36.556 1.00 49.53 347 GLN A O 1
ATOM 2691 N N . TRP A 1 348 ? -16.723 13.918 38.496 1.00 55.88 348 TRP A N 1
ATOM 2692 C CA . TRP A 1 348 ? -17.278 12.921 39.385 1.00 55.88 348 TRP A CA 1
ATOM 2693 C C . TRP A 1 348 ? -18.728 13.348 39.528 1.00 55.88 348 TRP A C 1
ATOM 2695 O O . TRP A 1 348 ? -19.065 14.229 40.313 1.00 55.88 348 TRP A O 1
ATOM 2705 N N . GLN A 1 349 ? -19.567 12.815 38.643 1.00 50.66 349 GLN A N 1
ATOM 2706 C CA . GLN A 1 349 ? -20.987 12.752 38.905 1.00 50.66 349 GLN A CA 1
ATOM 2707 C C . GLN A 1 349 ? -21.119 12.058 40.253 1.00 50.66 349 GLN A C 1
ATOM 2709 O O . GLN A 1 349 ? -20.809 10.873 40.383 1.00 50.66 349 GLN A O 1
ATOM 2714 N N . ASP A 1 350 ? -21.533 12.833 41.249 1.00 48.41 350 ASP A N 1
ATOM 2715 C CA . ASP A 1 350 ? -22.218 12.324 42.417 1.00 48.41 350 ASP A CA 1
ATOM 2716 C C . ASP A 1 350 ? -23.316 11.390 41.905 1.00 48.41 350 ASP A C 1
ATOM 2718 O O . ASP A 1 350 ? -24.341 11.840 41.396 1.00 48.41 350 ASP A O 1
ATOM 2722 N N . VAL A 1 351 ? -23.064 10.083 41.961 1.00 52.22 351 VAL A N 1
ATOM 2723 C CA . VAL A 1 351 ? -24.105 9.067 41.857 1.00 52.22 351 VAL A CA 1
ATOM 2724 C C . VAL A 1 351 ? -24.810 9.107 43.211 1.00 52.22 351 VAL A C 1
ATOM 2726 O O . VAL A 1 351 ? -24.225 8.676 44.210 1.00 52.22 351 VAL A O 1
ATOM 2729 N N . PRO A 1 352 ? -26.028 9.665 43.306 1.00 49.09 352 PRO A N 1
ATOM 2730 C CA . PRO A 1 352 ? -26.727 9.713 44.567 1.00 49.09 352 PRO A CA 1
ATOM 2731 C C . PRO A 1 352 ? -27.293 8.324 44.855 1.00 49.09 352 PRO A C 1
ATOM 2733 O O . PRO A 1 352 ? -28.130 7.817 44.117 1.00 49.09 352 PRO A O 1
ATOM 2736 N N . GLY A 1 353 ? -26.861 7.749 45.974 1.00 51.19 353 GLY A N 1
ATOM 2737 C CA . GLY A 1 353 ? -27.662 6.799 46.740 1.00 51.19 353 GLY A CA 1
ATOM 2738 C C . GLY A 1 353 ? -27.719 5.374 46.196 1.00 51.19 353 GLY A C 1
ATOM 2739 O O . GLY A 1 353 ? -28.632 5.000 45.468 1.00 51.19 353 GLY A O 1
ATOM 2740 N N . GLY A 1 354 ? -26.814 4.535 46.693 1.00 40.06 354 GLY A N 1
ATOM 2741 C CA . GLY A 1 354 ? -26.945 3.084 46.625 1.00 40.06 354 GLY A CA 1
ATOM 2742 C C . GLY A 1 354 ? -25.910 2.394 47.506 1.00 40.06 354 GLY A C 1
ATOM 2743 O O . GLY A 1 354 ? -24.892 1.939 47.002 1.00 40.06 354 GLY A O 1
ATOM 2744 N N . GLY A 1 355 ? -26.154 2.340 48.823 1.00 42.50 355 GLY A N 1
ATOM 2745 C CA . GLY A 1 355 ? -25.488 1.361 49.701 1.00 42.50 355 GLY A CA 1
ATOM 2746 C C . GLY A 1 355 ? -25.781 -0.076 49.232 1.00 42.50 355 GLY A C 1
ATOM 2747 O O . GLY A 1 355 ? -26.729 -0.270 48.468 1.00 42.50 355 GLY A O 1
ATOM 2748 N N . PRO A 1 356 ? -25.009 -1.093 49.655 1.00 47.41 356 PRO A N 1
ATOM 2749 C CA . PRO A 1 356 ? -24.744 -1.407 51.063 1.00 47.41 356 PRO A CA 1
ATOM 2750 C C . PRO A 1 356 ? -23.235 -1.438 51.363 1.00 47.41 356 PRO A C 1
ATOM 2752 O O . PRO A 1 356 ? -22.413 -1.664 50.487 1.00 47.41 356 PRO A O 1
ATOM 2755 N N . ALA A 1 357 ? -22.810 -1.003 52.545 1.00 50.78 357 ALA A N 1
ATOM 2756 C CA . ALA A 1 357 ? -22.510 -1.899 53.661 1.00 50.78 357 ALA A CA 1
ATOM 2757 C C . ALA A 1 357 ? -21.606 -3.089 53.282 1.00 50.78 357 ALA A C 1
ATOM 2759 O O . ALA A 1 357 ? -22.012 -3.994 52.558 1.00 50.78 357 ALA A O 1
ATOM 2760 N N . ASP A 1 358 ? -20.453 -3.091 53.947 1.00 52.28 358 ASP A N 1
ATOM 2761 C CA . ASP A 1 358 ? -19.594 -4.234 54.247 1.00 52.28 358 ASP A CA 1
ATOM 2762 C C . ASP A 1 358 ? -18.447 -4.562 53.280 1.00 52.28 358 ASP A C 1
ATOM 2764 O O . ASP A 1 358 ? -18.519 -4.320 52.080 1.00 52.28 358 ASP A O 1
ATOM 2768 N N . LEU A 1 359 ? -17.399 -5.155 53.866 1.00 41.03 359 LEU A N 1
ATOM 2769 C CA . LEU A 1 359 ? -16.037 -5.411 53.367 1.00 41.03 359 LEU A CA 1
ATOM 2770 C C . LEU A 1 359 ? -15.089 -4.213 53.587 1.00 41.03 359 LEU A C 1
ATOM 2772 O O . LEU A 1 359 ? -14.976 -3.317 52.762 1.00 41.03 359 LEU A O 1
ATOM 2776 N N . GLY A 1 360 ? -14.396 -4.076 54.718 1.00 43.50 360 GLY A N 1
ATOM 2777 C CA . GLY A 1 360 ? -13.756 -5.120 55.519 1.00 43.50 360 GLY A CA 1
ATOM 2778 C C . GLY A 1 360 ? -12.276 -5.170 55.141 1.00 43.50 360 GLY A C 1
ATOM 2779 O O . GLY A 1 360 ? -11.927 -5.613 54.054 1.00 43.50 360 GLY A O 1
ATOM 2780 N N . ALA A 1 361 ? -11.446 -4.645 56.040 1.00 46.16 361 ALA A N 1
ATOM 2781 C CA . ALA A 1 361 ? -9.999 -4.504 55.941 1.00 46.16 361 ALA A CA 1
ATOM 2782 C C . ALA A 1 361 ? -9.281 -5.745 55.398 1.00 46.16 361 ALA A C 1
ATOM 2784 O O . ALA A 1 361 ? -9.431 -6.793 56.013 1.00 46.16 361 ALA A O 1
ATOM 2785 N N . TRP A 1 362 ? -8.465 -5.569 54.349 1.00 41.12 362 TRP A N 1
ATOM 2786 C CA . TRP A 1 362 ? -7.162 -6.213 54.106 1.00 41.12 362 TRP A CA 1
ATOM 2787 C C . TRP A 1 362 ? -6.334 -5.352 53.151 1.00 41.12 362 TRP A C 1
ATOM 2789 O O . TRP A 1 362 ? -6.900 -4.905 52.127 1.00 41.12 362 TRP A O 1
#

Radius of gyration: 34.07 Å; Cα contacts (8 Å, |Δi|>4): 217; chains: 1; bounding box: 76×95×101 Å

Organism: NCBI:txid145388

Secondary structure (DSSP, 8-state):
---SHHHHHHHHHHHHHHHHH-HHHHHHHHHHHHHHHHHHH-SS----STTTTTHHHHHHHHHHHHHHHHHTS---------S-----SS--STTSHHHHHHHHHHHHHHH-S-HHHHHHHHHHHHHHS-GGGSPP--TT--PPP--TTTS-----GGG----S-GGGSPPPTTB-HHHHHHHHHHHHHHHHHTT-S-----PPPPPPPPPTT-------------TT-----SSHHHHHHHHHHHTT-----GGGGBHHHHHHHHHHHHHHHHHHHHHHSPP-TT--TTTTTTT--THHHHHHHHHHHHHHHHHHHHHHHHHHHHHHHHHHHHHHHHS-----------------------

Mean predicted aligned error: 16.23 Å

Solvent-accessible surface area (backbone atoms only — not comparable to full-atom values): 22099 Å² total; per-residue (Å²): 138,70,79,59,45,54,54,56,45,51,54,50,30,56,57,32,41,59,44,53,76,30,60,67,60,46,52,50,52,51,51,50,42,52,50,40,43,52,37,57,71,42,83,79,70,61,73,69,69,99,52,33,87,49,42,64,57,50,52,52,48,43,48,30,48,51,54,23,56,56,61,61,48,77,91,61,77,81,74,70,72,88,57,71,72,66,78,34,67,74,34,57,49,96,82,13,45,22,45,53,50,53,51,49,53,56,48,29,72,78,50,38,87,56,62,66,60,48,51,54,27,50,52,27,44,60,70,67,26,53,50,87,72,35,75,80,75,62,94,82,74,73,63,78,69,77,49,75,84,72,48,80,80,78,59,60,81,90,61,70,62,84,81,32,51,76,82,48,50,60,82,52,93,62,40,43,62,74,52,29,53,51,29,39,53,50,21,51,52,51,20,56,78,69,60,25,76,63,72,71,75,75,69,77,71,77,71,77,72,80,67,92,80,79,74,95,78,81,89,74,93,68,81,81,81,64,96,72,74,74,76,73,62,90,41,74,64,50,46,50,50,52,51,36,41,76,70,59,45,66,66,71,46,41,68,63,23,25,53,68,48,44,51,49,52,50,52,52,50,51,52,51,51,51,52,50,52,58,69,68,46,72,80,73,83,84,68,63,79,75,71,63,63,81,71,58,67,78,59,59,62,55,52,51,53,50,51,51,53,53,52,54,49,53,50,51,50,53,53,51,50,51,53,52,50,52,50,51,51,52,50,53,54,49,52,62,67,67,48,68,80,70,75,76,76,75,75,72,71,82,77,81,83,79,82,78,87,84,84,78,93,129

pLDDT: mean 77.33, std 19.47, range [40.06, 98.12]